Protein AF-A0A6N4V2C0-F1 (afdb_monomer)

Nearest PDB structures (foldseek):
  3k0s-assembly1_B  TM=4.833E-01  e=4.186E-01  Escherichia coli K-12
  4y0w-assembly1_D-2  TM=4.512E-01  e=4.751E-01  Pseudomonas aeruginosa PAO579
  8u8v-assembly1_A  TM=4.362E-01  e=1.228E+00  Homo sapiens
  2qm1-assembly1_B  TM=3.215E-01  e=8.948E-01  Enterococcus faecalis V583
  5f7q-assembly1_C  TM=3.924E-01  e=4.090E+00  Listeria monocytogenes EGD-e

Secondary structure (DSSP, 8-state):
------EEEEEEEETTEEEEEEEE--TT--S-SEEEEEESS--GGGTTTSEEEEGGG---GGGGGGGGGSS-BB-HHHHHHHHHHHHHHHHHHHHHPBPTTSPBPPPP-PPPPPPPP-TTSPPPPPTT--S-HHHHHHHHHHHHHHHHHHHHHHHHHHHHTSHHHHTT--SPPPP-PPBP-

Sequence (181 aa):
MTTNADVVALINKHGDRLAIWHVVIDPSWPMSRLCGAWVDTVAPALYQQRYLLPFDERLPDELAHLTPHSAGALDANATREAIVSVIDKLEARHKESLTKAGKPRAPITWPRLPAPLDWASLPEPPRGVADDPLTSETIAVACWVSQLAAAWSSIEVIRLSRDYLADDDVTPRPMPVVLRN

Solvent-accessible surface area (backbone atoms only — not comparable to full-atom values): 10628 Å² total; per-residue (Å²): 132,85,68,83,44,50,32,37,25,36,39,41,74,57,87,87,46,34,38,43,37,38,28,46,36,48,50,82,62,91,65,84,40,73,52,71,51,79,40,90,67,89,56,65,89,70,43,55,56,16,25,34,33,36,46,86,80,49,68,55,77,93,53,54,78,52,55,88,50,29,53,37,44,49,31,69,55,58,20,51,49,45,49,50,55,49,51,53,53,52,51,51,54,47,71,74,38,58,41,99,84,70,40,79,58,81,84,84,86,75,69,76,68,69,76,79,85,40,81,94,63,64,64,81,47,65,90,88,59,59,95,46,64,70,58,29,52,50,49,17,53,49,51,51,54,39,46,43,28,52,28,49,28,50,47,40,53,59,31,56,77,31,71,90,64,25,73,89,46,85,66,80,65,73,64,63,75,34,65,61,133

Radius of gyration: 18.27 Å; Cα contacts (8 Å, |Δi|>4): 279; chains: 1; bounding box: 47×31×55 Å

Structure (mmCIF, N/CA/C/O backbone):
data_AF-A0A6N4V2C0-F1
#
_entry.id   AF-A0A6N4V2C0-F1
#
loop_
_atom_site.group_PDB
_atom_site.id
_atom_site.type_symbol
_atom_site.label_atom_id
_atom_site.label_alt_id
_atom_site.label_comp_id
_atom_site.label_asym_id
_atom_site.label_entity_id
_atom_site.label_seq_id
_atom_site.pdbx_PDB_ins_code
_atom_site.Cartn_x
_atom_site.Cartn_y
_atom_site.Cartn_z
_atom_site.occupancy
_atom_site.B_iso_or_equiv
_atom_site.auth_seq_id
_atom_site.auth_comp_id
_atom_site.auth_asym_id
_atom_site.auth_atom_id
_atom_site.pdbx_PDB_model_num
ATOM 1 N N . MET A 1 1 ? 15.598 -4.285 12.895 1.00 31.36 1 MET A N 1
ATOM 2 C CA . MET A 1 1 ? 14.882 -5.449 12.334 1.00 31.36 1 MET A CA 1
ATOM 3 C C . MET A 1 1 ? 13.580 -4.928 11.770 1.00 31.36 1 MET A C 1
ATOM 5 O O . MET A 1 1 ? 12.724 -4.530 12.544 1.00 31.36 1 MET A O 1
ATOM 9 N N . THR A 1 2 ? 13.462 -4.828 10.451 1.00 36.34 2 THR A N 1
ATOM 10 C CA . THR A 1 2 ? 12.190 -4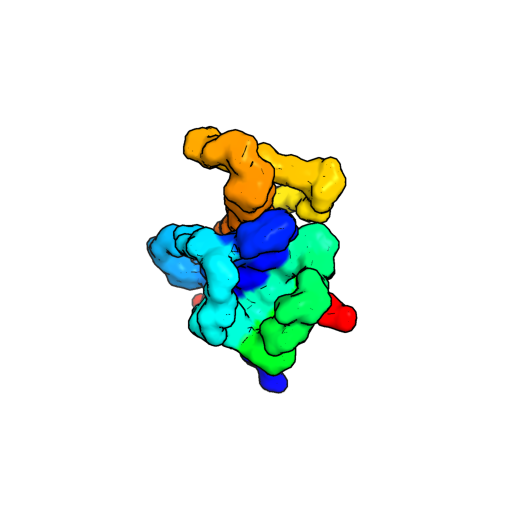.531 9.790 1.00 36.34 2 THR A CA 1
ATOM 11 C C . THR A 1 2 ? 11.325 -5.778 9.921 1.00 36.34 2 THR A C 1
ATOM 13 O O . THR A 1 2 ? 11.598 -6.799 9.298 1.00 36.34 2 THR A O 1
ATOM 16 N N . THR A 1 3 ? 10.332 -5.742 10.803 1.00 46.44 3 THR A N 1
ATOM 17 C CA . THR A 1 3 ? 9.227 -6.700 10.769 1.00 46.44 3 THR A CA 1
ATOM 18 C C . THR A 1 3 ? 8.478 -6.461 9.464 1.00 46.44 3 THR A C 1
ATOM 20 O O . THR A 1 3 ? 7.732 -5.489 9.366 1.00 46.44 3 THR A O 1
ATOM 23 N N . ASN A 1 4 ? 8.722 -7.293 8.447 1.00 58.81 4 ASN A N 1
ATOM 24 C CA . ASN A 1 4 ? 7.859 -7.344 7.270 1.00 58.81 4 ASN A CA 1
ATOM 25 C C . ASN A 1 4 ? 6.514 -7.895 7.741 1.00 58.81 4 ASN A C 1
ATOM 27 O O . ASN A 1 4 ? 6.381 -9.088 8.006 1.00 58.81 4 ASN A O 1
ATOM 31 N N . ALA A 1 5 ? 5.556 -6.999 7.949 1.00 76.19 5 ALA A N 1
ATOM 32 C CA . ALA A 1 5 ? 4.169 -7.385 8.098 1.00 76.19 5 ALA A CA 1
ATOM 33 C C . ALA A 1 5 ? 3.547 -7.454 6.705 1.00 76.19 5 ALA A C 1
ATOM 35 O O . ALA A 1 5 ? 3.654 -6.519 5.921 1.00 76.19 5 ALA A O 1
ATOM 36 N N . ASP A 1 6 ? 2.838 -8.534 6.418 1.00 90.50 6 ASP A N 1
ATOM 37 C CA . ASP A 1 6 ? 2.236 -8.739 5.096 1.00 90.50 6 ASP A CA 1
ATOM 38 C C . ASP A 1 6 ? 0.784 -8.262 5.031 1.00 90.50 6 ASP A C 1
ATOM 40 O O . ASP A 1 6 ? 0.068 -8.512 4.062 1.00 90.50 6 ASP A O 1
ATOM 44 N N . VAL A 1 7 ? 0.322 -7.587 6.085 1.00 94.50 7 VAL A N 1
ATOM 45 C CA . VAL A 1 7 ? -1.073 -7.195 6.259 1.00 94.50 7 VAL A CA 1
ATOM 46 C C . VAL A 1 7 ? -1.165 -5.804 6.873 1.00 94.50 7 VAL A C 1
ATOM 48 O O . VAL A 1 7 ? -0.527 -5.507 7.887 1.00 94.50 7 VAL A O 1
ATOM 51 N N . VAL A 1 8 ? -2.034 -4.988 6.282 1.00 96.56 8 VAL A N 1
ATOM 52 C CA . VAL A 1 8 ? -2.488 -3.703 6.814 1.00 96.56 8 VAL A CA 1
ATOM 53 C C . VAL A 1 8 ? -3.816 -3.916 7.535 1.00 96.56 8 VAL A C 1
ATOM 55 O O . VAL A 1 8 ? -4.752 -4.456 6.954 1.00 96.56 8 VAL A O 1
ATOM 58 N N . ALA A 1 9 ? -3.899 -3.507 8.795 1.00 96.00 9 ALA A N 1
ATOM 59 C CA . ALA A 1 9 ? -5.121 -3.437 9.579 1.00 96.00 9 ALA A CA 1
ATOM 60 C C . ALA A 1 9 ? -5.648 -1.996 9.548 1.00 96.00 9 ALA A C 1
ATOM 62 O O . ALA A 1 9 ? -5.112 -1.118 10.226 1.00 96.00 9 ALA A O 1
ATOM 63 N N . LEU A 1 10 ? -6.683 -1.753 8.747 1.00 96.25 10 LEU A N 1
ATOM 64 C CA . LEU A 1 10 ? -7.456 -0.516 8.771 1.00 96.25 10 LEU A CA 1
ATOM 65 C C . LEU A 1 10 ? -8.331 -0.499 10.023 1.00 96.25 10 LEU A C 1
ATOM 67 O O . LEU A 1 10 ? -9.070 -1.454 10.259 1.00 96.25 10 LEU A O 1
ATOM 71 N N . ILE A 1 11 ? -8.258 0.581 10.795 1.00 95.12 11 ILE A N 1
ATOM 72 C CA . ILE A 1 11 ? -9.007 0.753 12.043 1.00 95.12 11 ILE A CA 1
ATOM 73 C C . ILE A 1 11 ? -9.890 1.988 11.906 1.00 95.12 11 ILE A C 1
ATOM 75 O O . ILE A 1 11 ? -9.364 3.093 11.805 1.00 95.12 11 ILE A O 1
ATOM 79 N N . ASN A 1 12 ? -11.210 1.808 11.939 1.00 94.81 12 ASN A N 1
ATOM 80 C CA . ASN A 1 12 ? -12.181 2.904 11.906 1.00 94.81 12 ASN A CA 1
ATOM 81 C C . ASN A 1 12 ? -13.156 2.791 13.085 1.00 94.81 12 ASN A C 1
ATOM 83 O O . ASN A 1 12 ? -13.684 1.708 13.344 1.00 94.81 12 ASN A O 1
ATOM 87 N N . LYS A 1 13 ? -13.396 3.892 13.801 1.00 92.62 13 LYS A N 1
ATOM 88 C CA . LYS A 1 13 ? -14.257 3.938 14.988 1.00 92.62 13 LYS A CA 1
ATOM 89 C C . LYS A 1 13 ? -15.282 5.058 14.875 1.00 92.62 13 LYS A C 1
ATOM 91 O O . LYS A 1 13 ? -14.913 6.221 14.764 1.00 92.62 13 LYS A O 1
ATOM 96 N N . HIS A 1 14 ? -16.564 4.711 14.984 1.00 90.81 14 HIS A N 1
ATOM 97 C CA . HIS A 1 14 ? -1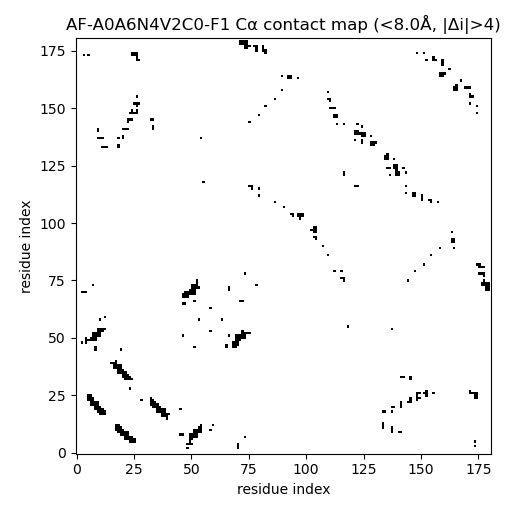7.682 5.658 15.014 1.00 90.81 14 HIS A CA 1
ATOM 98 C C . HIS A 1 14 ? -18.468 5.463 16.316 1.00 90.81 14 HIS A C 1
ATOM 100 O O . HIS A 1 14 ? -19.170 4.461 16.479 1.00 90.81 14 HIS A O 1
ATOM 106 N N . GLY A 1 15 ? -18.355 6.411 17.253 1.00 88.00 15 GLY A N 1
ATOM 107 C CA . GLY A 1 15 ? -18.935 6.264 18.592 1.00 88.00 15 GLY A CA 1
ATOM 108 C C . GLY A 1 15 ? -18.431 4.981 19.256 1.00 88.00 15 GLY A C 1
ATOM 109 O O . GLY A 1 15 ? -17.228 4.730 19.276 1.00 88.00 15 GLY A O 1
ATOM 110 N N . ASP A 1 16 ? -19.335 4.122 19.722 1.00 87.75 16 ASP A N 1
ATOM 111 C CA . ASP A 1 16 ? -18.975 2.848 20.361 1.00 87.75 16 ASP A CA 1
ATOM 112 C C . ASP A 1 16 ? -18.636 1.722 19.371 1.00 87.75 16 ASP A C 1
ATOM 114 O O . ASP A 1 16 ? -18.056 0.715 19.768 1.00 87.75 16 ASP A O 1
ATOM 118 N N . ARG A 1 17 ? -18.921 1.894 18.074 1.00 90.81 17 ARG A N 1
ATOM 119 C CA . ARG A 1 17 ? -18.692 0.862 17.053 1.00 90.81 17 ARG A CA 1
ATOM 120 C C . ARG A 1 17 ? -17.274 0.930 16.503 1.00 90.81 17 ARG A C 1
ATOM 122 O O . ARG A 1 17 ? -16.770 2.015 16.210 1.00 90.81 17 ARG A O 1
ATOM 129 N N . LEU A 1 18 ? -16.663 -0.234 16.304 1.00 92.50 18 LEU A N 1
ATOM 130 C CA . LEU A 1 18 ? -15.319 -0.366 15.759 1.00 92.50 18 LEU A CA 1
ATOM 131 C C . LEU A 1 18 ? -15.294 -1.341 14.579 1.00 92.50 18 LEU A C 1
ATOM 133 O O . LEU A 1 18 ? -15.891 -2.420 14.602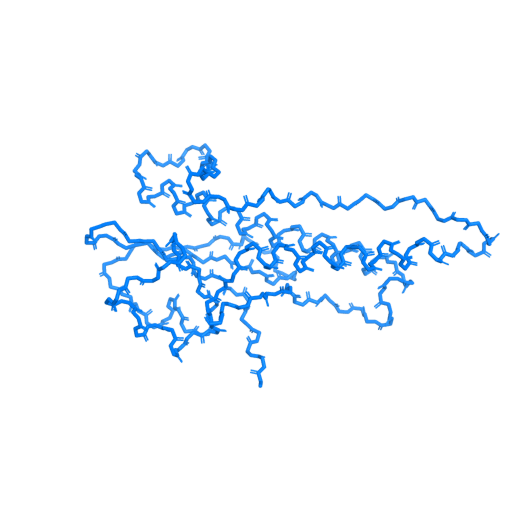 1.00 92.50 18 LEU A O 1
ATOM 137 N N . ALA A 1 19 ? -14.556 -0.956 13.549 1.00 93.31 19 ALA A N 1
ATOM 138 C CA . ALA A 1 19 ? -14.261 -1.770 12.390 1.00 93.31 19 ALA A CA 1
ATOM 139 C C . ALA A 1 19 ? -12.759 -2.026 12.309 1.00 93.31 19 ALA A C 1
ATOM 141 O O . ALA A 1 19 ? -11.963 -1.085 12.377 1.00 93.31 19 ALA A O 1
ATOM 142 N N . ILE A 1 20 ? -12.379 -3.295 12.134 1.00 93.88 20 ILE A N 1
ATOM 143 C CA . ILE A 1 20 ? -11.012 -3.665 11.773 1.00 93.88 20 ILE A CA 1
ATOM 144 C C . ILE A 1 20 ? -11.056 -4.467 10.481 1.00 93.88 20 ILE A C 1
ATOM 146 O O . ILE A 1 20 ? -11.641 -5.553 10.419 1.00 93.88 20 ILE A O 1
ATOM 150 N N . TRP A 1 21 ? -10.422 -3.925 9.446 1.00 94.88 21 TRP A N 1
ATOM 151 C CA . TRP A 1 21 ? -10.361 -4.548 8.133 1.00 94.88 21 TRP A CA 1
ATOM 152 C C . TRP A 1 21 ? -8.920 -4.851 7.749 1.00 94.88 21 TRP A C 1
ATOM 154 O O . TRP A 1 21 ? -8.059 -3.974 7.766 1.00 94.88 21 TRP A O 1
ATOM 164 N N . HIS A 1 22 ? -8.645 -6.100 7.401 1.00 94.50 22 HIS A N 1
ATOM 165 C CA . HIS A 1 22 ? -7.333 -6.569 6.991 1.00 94.50 22 HIS A CA 1
ATOM 166 C C . HIS A 1 22 ? -7.196 -6.566 5.475 1.00 94.50 22 HIS A C 1
ATOM 168 O O . HIS A 1 22 ? -8.060 -7.043 4.734 1.00 94.50 22 HIS A O 1
ATOM 174 N N . VAL A 1 23 ? -6.058 -6.047 5.023 1.00 96.12 23 VAL A N 1
ATOM 175 C CA . VAL A 1 23 ? -5.662 -6.042 3.621 1.00 96.12 23 VAL A CA 1
ATOM 176 C C . VAL A 1 23 ? -4.294 -6.691 3.483 1.00 96.12 23 VA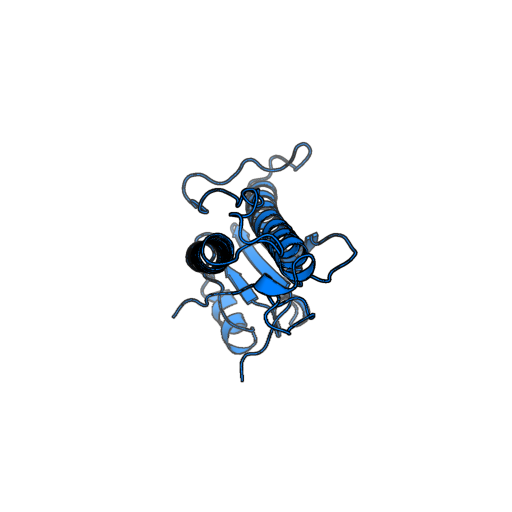L A C 1
ATOM 178 O O . VAL A 1 23 ? -3.309 -6.170 4.002 1.00 96.12 23 VAL A O 1
ATOM 181 N N . VAL A 1 24 ? -4.222 -7.825 2.785 1.00 94.94 24 VAL A N 1
ATOM 182 C CA . VAL A 1 24 ? -2.954 -8.509 2.495 1.00 94.94 24 VAL A CA 1
ATOM 183 C C . VAL A 1 24 ? -2.191 -7.760 1.401 1.00 94.94 24 VAL A C 1
ATOM 185 O O . VAL A 1 24 ? -2.692 -7.568 0.285 1.00 94.94 24 VAL A O 1
ATOM 188 N N . ILE A 1 25 ? -0.959 -7.368 1.715 1.00 95.38 25 ILE A N 1
ATOM 189 C CA . ILE A 1 25 ? -0.075 -6.574 0.853 1.00 95.38 25 ILE A CA 1
ATOM 190 C C . ILE A 1 25 ? 1.100 -7.370 0.271 1.00 95.38 25 ILE A C 1
ATOM 192 O O . ILE A 1 25 ? 1.840 -6.832 -0.550 1.00 95.38 25 ILE A O 1
ATOM 196 N N . ASP A 1 26 ? 1.244 -8.648 0.634 1.00 92.00 26 ASP A N 1
ATOM 197 C CA . ASP A 1 26 ? 2.228 -9.547 0.020 1.00 92.00 26 ASP A CA 1
ATOM 198 C C . ASP A 1 26 ? 1.991 -9.634 -1.507 1.00 92.00 26 ASP A C 1
ATOM 200 O O . ASP A 1 26 ? 0.858 -9.909 -1.947 1.00 92.00 26 ASP A O 1
ATOM 204 N N . PRO A 1 27 ? 3.018 -9.378 -2.344 1.00 89.12 27 PRO A N 1
ATOM 205 C CA . PRO A 1 27 ? 2.916 -9.511 -3.797 1.00 89.12 27 PRO A CA 1
ATOM 206 C C . PRO A 1 27 ? 2.626 -10.943 -4.274 1.00 89.12 27 PRO A C 1
ATOM 208 O O . PRO A 1 27 ? 2.075 -11.117 -5.359 1.00 89.12 27 PRO A O 1
ATOM 211 N N . SER A 1 28 ? 2.961 -11.956 -3.474 1.00 87.00 28 SER A N 1
ATOM 212 C CA . SER A 1 28 ? 2.829 -13.381 -3.799 1.00 87.00 28 SER A CA 1
ATOM 213 C C . SER A 1 28 ? 1.492 -13.983 -3.356 1.00 87.00 28 SER A C 1
ATOM 215 O O . SER A 1 28 ? 1.269 -15.181 -3.531 1.00 87.00 28 SER A O 1
ATOM 217 N N . TRP A 1 29 ? 0.591 -13.181 -2.777 1.00 84.38 29 TRP A N 1
ATOM 218 C CA . TRP A 1 29 ? -0.672 -13.671 -2.228 1.00 84.38 29 TRP A CA 1
ATOM 219 C C . TRP A 1 29 ? -1.639 -14.170 -3.324 1.00 84.38 29 TRP A C 1
ATOM 221 O O . TRP A 1 29 ? -2.058 -13.372 -4.168 1.00 84.38 29 TRP A O 1
ATOM 231 N N . PRO A 1 30 ? -2.054 -15.456 -3.313 1.00 74.50 30 PRO A N 1
ATOM 232 C CA . PRO A 1 30 ? -2.838 -16.051 -4.401 1.00 74.50 30 PRO A CA 1
ATOM 233 C C . PRO A 1 30 ? -4.364 -15.927 -4.229 1.00 74.50 30 PRO A C 1
ATOM 235 O O . PRO A 1 30 ? -5.114 -16.360 -5.102 1.00 74.50 30 PRO A O 1
ATOM 238 N N . MET A 1 31 ? -4.842 -15.390 -3.101 1.00 76.50 31 MET A N 1
ATOM 239 C CA . MET A 1 31 ? -6.265 -15.349 -2.728 1.00 76.50 31 MET A CA 1
ATOM 240 C C . MET A 1 31 ? -6.800 -13.911 -2.618 1.00 76.50 31 MET A C 1
ATOM 242 O O . MET A 1 31 ? -6.098 -12.942 -2.910 1.00 76.50 31 MET A O 1
ATOM 246 N N . SER A 1 32 ? -8.059 -13.757 -2.180 1.00 77.25 32 SER A N 1
ATOM 247 C CA . SER A 1 32 ? -8.619 -12.445 -1.826 1.00 77.25 32 SER A CA 1
ATOM 248 C C . SER A 1 32 ? -7.705 -11.718 -0.839 1.00 77.25 32 SER A C 1
ATOM 250 O O . SER A 1 32 ? -7.251 -12.306 0.144 1.00 77.25 32 SER A O 1
ATOM 252 N N . ARG A 1 33 ? -7.457 -10.432 -1.100 1.00 86.31 33 ARG A N 1
ATOM 253 C CA . ARG A 1 33 ? -6.656 -9.559 -0.233 1.00 86.31 33 ARG A CA 1
ATOM 254 C C . ARG A 1 33 ? -7.459 -8.983 0.925 1.00 86.31 33 ARG A C 1
ATOM 256 O O . ARG A 1 33 ? -6.849 -8.491 1.860 1.00 86.31 33 ARG A O 1
ATOM 263 N N . LEU A 1 34 ? -8.790 -9.023 0.852 1.00 82.31 34 LEU A N 1
ATOM 264 C CA . LEU A 1 34 ? -9.689 -8.388 1.812 1.00 82.31 34 LEU A CA 1
ATOM 265 C C . LEU A 1 34 ? -10.322 -9.432 2.731 1.00 82.31 34 LEU A C 1
ATOM 267 O O . LEU A 1 34 ? -11.015 -10.337 2.259 1.00 82.31 34 LEU A O 1
ATOM 271 N N . CYS A 1 35 ? -10.135 -9.260 4.036 1.00 80.12 35 CYS A N 1
ATOM 272 C CA . CYS A 1 35 ? -10.910 -9.927 5.078 1.00 80.12 35 CYS A CA 1
ATOM 273 C C . CYS A 1 35 ? -11.065 -8.981 6.272 1.00 80.12 35 CYS A C 1
ATOM 275 O O . CYS A 1 35 ? -10.238 -8.105 6.476 1.00 80.12 35 CYS A O 1
ATOM 277 N N . GLY A 1 36 ? -12.126 -9.105 7.060 1.00 77.75 36 GLY A N 1
ATOM 278 C CA . GLY A 1 36 ? -12.326 -8.193 8.182 1.00 77.75 36 GLY A CA 1
ATOM 279 C C . GLY A 1 36 ? -13.468 -8.606 9.087 1.00 77.75 36 GLY A C 1
ATOM 280 O O . GLY A 1 36 ? -14.199 -9.555 8.794 1.00 77.75 36 GLY A O 1
ATOM 281 N N . ALA A 1 37 ? -13.590 -7.890 10.201 1.00 76.06 37 ALA A N 1
ATOM 282 C CA . ALA A 1 37 ? -14.634 -8.100 11.189 1.00 76.06 37 ALA A CA 1
ATOM 283 C C . ALA A 1 37 ? -15.112 -6.764 11.771 1.00 76.06 37 ALA A C 1
ATOM 285 O O . ALA A 1 37 ? -14.332 -5.835 11.993 1.00 76.06 37 ALA A O 1
ATOM 286 N N . TRP A 1 38 ? -16.407 -6.702 12.064 1.00 82.81 38 TRP A N 1
ATOM 287 C CA . TRP A 1 38 ? -17.006 -5.669 12.907 1.00 82.81 38 TRP A CA 1
ATOM 288 C C . TRP A 1 38 ? -16.923 -6.167 14.344 1.00 82.81 38 TRP A C 1
ATOM 290 O O . TRP A 1 38 ? -17.355 -7.289 14.617 1.00 82.81 38 TRP A O 1
ATOM 300 N N . VAL A 1 39 ? -16.307 -5.394 15.234 1.00 79.19 39 VAL A N 1
ATOM 301 C CA . VAL A 1 39 ? -15.945 -5.883 16.568 1.00 79.19 39 VAL A CA 1
ATOM 302 C C . VAL A 1 39 ? -16.355 -4.899 17.652 1.00 79.19 39 VAL A C 1
ATOM 304 O O . VAL A 1 39 ? -16.215 -3.692 17.489 1.00 79.19 39 VAL A O 1
ATOM 307 N N . ASP A 1 40 ? -16.797 -5.432 18.789 1.00 76.50 40 ASP A N 1
ATOM 308 C CA . ASP A 1 40 ? -17.045 -4.638 20.001 1.00 76.50 40 ASP A CA 1
ATOM 309 C C . ASP A 1 40 ? -15.777 -4.519 20.864 1.00 76.50 40 ASP A C 1
ATOM 311 O O . ASP A 1 40 ? -15.618 -3.587 21.647 1.00 76.50 40 ASP A O 1
ATOM 315 N N . THR A 1 41 ? -14.847 -5.472 20.719 1.00 79.19 41 THR A N 1
ATOM 316 C CA . THR A 1 41 ? -13.572 -5.516 21.448 1.00 79.19 41 THR A CA 1
ATOM 317 C C . THR A 1 41 ? -12.424 -5.908 20.522 1.00 79.19 41 THR A C 1
ATOM 319 O O . THR A 1 41 ? -12.581 -6.731 19.619 1.00 79.19 41 THR A O 1
ATOM 322 N N . VAL A 1 42 ? -11.244 -5.323 20.746 1.00 84.81 42 VAL A N 1
ATOM 323 C CA . VAL A 1 42 ? -10.056 -5.587 19.924 1.00 84.81 42 VAL A CA 1
ATOM 324 C C . VAL A 1 42 ? -9.250 -6.739 20.509 1.00 84.81 42 VAL A C 1
ATOM 326 O O . VAL A 1 42 ? -8.526 -6.577 21.490 1.00 84.81 42 VAL A O 1
ATOM 329 N N . ALA A 1 43 ? -9.334 -7.909 19.880 1.00 87.19 43 ALA A N 1
ATOM 330 C CA . ALA A 1 43 ? -8.461 -9.027 20.218 1.00 87.19 43 ALA A CA 1
ATOM 331 C C . ALA A 1 43 ? -7.033 -8.806 19.667 1.00 87.19 43 ALA A C 1
ATOM 333 O O . ALA A 1 43 ? -6.892 -8.332 18.536 1.00 87.19 43 ALA A O 1
ATOM 334 N N . PRO A 1 44 ? -5.969 -9.217 20.391 1.00 86.25 44 PRO A N 1
ATOM 335 C CA . PRO A 1 44 ? -4.574 -9.125 19.938 1.00 86.25 44 PRO A CA 1
ATOM 336 C C . PRO A 1 44 ? -4.309 -9.614 18.509 1.00 86.25 44 PRO A C 1
ATOM 338 O O . PRO A 1 44 ? -3.585 -8.970 17.749 1.00 86.25 44 PRO A O 1
ATOM 341 N N . ALA A 1 45 ? -4.965 -10.704 18.105 1.00 86.62 45 ALA A N 1
ATOM 342 C CA . ALA A 1 45 ? -4.841 -11.287 16.770 1.00 86.62 45 ALA A CA 1
ATOM 343 C C . ALA A 1 45 ? -5.237 -10.336 15.619 1.00 86.62 45 ALA A C 1
ATOM 345 O O . ALA A 1 45 ? -4.882 -10.590 14.470 1.00 86.62 45 ALA A O 1
ATOM 346 N N . LEU A 1 46 ? -5.960 -9.247 15.908 1.00 87.25 46 LEU A N 1
ATOM 347 C CA . LEU A 1 46 ? -6.415 -8.280 14.909 1.00 87.25 46 LEU A CA 1
ATOM 348 C C . LEU A 1 46 ? -5.368 -7.206 14.571 1.00 87.25 46 LEU A C 1
ATOM 350 O O . LEU A 1 46 ? -5.524 -6.527 13.561 1.00 87.25 46 LEU A O 1
ATOM 354 N N . TYR A 1 47 ? -4.310 -7.039 15.368 1.00 89.31 47 TYR A N 1
ATOM 355 C CA . TYR A 1 47 ? -3.340 -5.948 15.173 1.00 89.31 47 TYR A CA 1
ATOM 356 C C . TYR A 1 47 ? -1.879 -6.341 15.414 1.00 89.31 47 TYR A C 1
ATOM 358 O O . TYR A 1 47 ? -0.976 -5.664 14.917 1.00 89.31 47 TYR A O 1
ATOM 366 N N . GLN A 1 48 ? -1.618 -7.423 16.152 1.00 91.00 48 GLN A N 1
ATOM 367 C CA . GLN A 1 48 ? -0.252 -7.855 16.427 1.00 91.00 48 GLN A CA 1
ATOM 368 C C . GLN A 1 48 ? 0.501 -8.169 15.134 1.00 91.00 48 GLN A C 1
ATOM 370 O O . GLN A 1 48 ? 0.020 -8.929 14.294 1.00 91.00 48 GLN A O 1
ATOM 375 N N . GLN A 1 49 ? 1.697 -7.588 14.991 1.00 89.56 49 GLN A N 1
ATOM 376 C CA . GLN A 1 49 ? 2.547 -7.757 13.802 1.00 89.56 49 GLN A CA 1
ATOM 377 C C . GLN A 1 49 ? 1.837 -7.375 12.485 1.00 89.56 49 GLN A C 1
ATOM 379 O O . GLN A 1 49 ? 2.096 -7.957 11.430 1.00 89.56 49 GLN A O 1
ATOM 384 N N . ARG A 1 50 ? 0.899 -6.424 12.540 1.00 94.00 50 ARG A N 1
ATOM 385 C CA . ARG A 1 50 ? 0.230 -5.819 11.380 1.00 94.00 50 ARG A CA 1
ATOM 386 C C . ARG A 1 50 ? 0.672 -4.373 11.245 1.00 94.00 50 ARG A C 1
ATOM 388 O O . ARG A 1 50 ? 0.930 -3.727 12.260 1.00 94.00 50 ARG A O 1
ATOM 395 N N . TYR A 1 51 ? 0.724 -3.849 10.027 1.00 96.25 51 TYR A N 1
ATOM 396 C CA . TYR A 1 51 ? 0.776 -2.399 9.860 1.00 96.25 51 TYR A CA 1
ATOM 397 C C . TYR A 1 51 ? -0.589 -1.818 10.212 1.00 96.25 51 TYR A C 1
ATOM 399 O O . TYR A 1 51 ? -1.601 -2.339 9.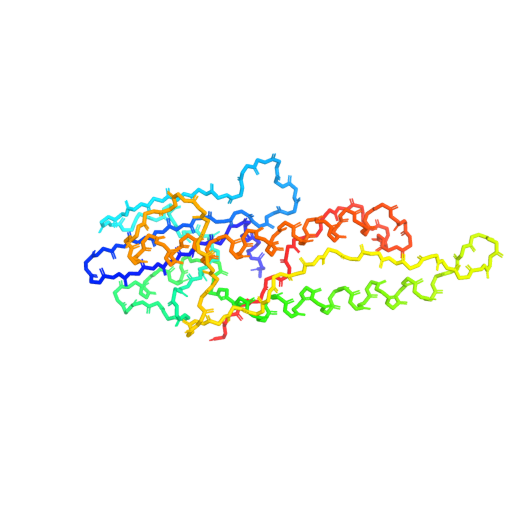753 1.00 96.25 51 TYR A O 1
ATOM 407 N N . LEU A 1 52 ? -0.642 -0.763 11.017 1.00 96.00 52 LEU A N 1
ATOM 408 C CA . LEU A 1 52 ? -1.905 -0.101 11.341 1.00 96.00 52 LEU A CA 1
ATOM 409 C C . LEU A 1 52 ? -2.158 1.020 10.345 1.00 96.00 52 LEU A C 1
ATOM 411 O O . LEU A 1 52 ? -1.277 1.839 10.110 1.00 96.00 52 LEU A O 1
ATOM 415 N N . LEU A 1 53 ? -3.369 1.103 9.811 1.00 96.75 53 LEU A N 1
ATOM 416 C CA . LEU A 1 53 ? -3.855 2.291 9.121 1.00 96.75 53 LEU A CA 1
ATOM 417 C C . LEU A 1 53 ? -5.023 2.848 9.937 1.00 96.75 53 LEU A C 1
ATOM 419 O O . LEU A 1 53 ? -6.147 2.373 9.786 1.00 96.75 53 LEU A O 1
ATOM 423 N N . PRO A 1 54 ? -4.785 3.806 10.844 1.00 95.06 54 PRO A N 1
ATOM 424 C CA . PRO A 1 54 ? -5.877 4.497 11.508 1.00 95.06 54 PRO A CA 1
ATOM 425 C C . PRO A 1 54 ? -6.664 5.323 10.488 1.00 95.06 54 PRO A C 1
ATOM 427 O O . PRO A 1 54 ? -6.064 6.004 9.649 1.00 95.06 54 PRO A O 1
ATOM 430 N N . PHE A 1 55 ? -7.989 5.249 10.560 1.00 94.06 55 PHE A N 1
ATOM 431 C CA . PHE A 1 55 ? -8.878 6.100 9.781 1.00 94.06 55 PHE A CA 1
ATOM 432 C C . PHE A 1 55 ? -8.660 7.575 10.146 1.00 94.06 55 PHE A C 1
ATOM 434 O O . PHE A 1 55 ? -8.389 7.883 11.305 1.00 94.06 55 PHE A O 1
ATOM 441 N N . ASP A 1 56 ? -8.709 8.466 9.152 1.00 92.19 56 ASP A N 1
ATOM 442 C CA . ASP A 1 56 ? -8.350 9.890 9.290 1.00 92.19 56 ASP A CA 1
ATOM 443 C C . ASP A 1 56 ? -6.967 10.109 9.928 1.00 92.19 56 ASP A C 1
ATOM 445 O O . ASP A 1 56 ? -6.702 11.039 10.684 1.00 92.19 56 ASP A O 1
ATOM 449 N N . GLU A 1 57 ? -6.063 9.167 9.670 1.00 89.56 57 GLU A N 1
ATOM 450 C CA . GLU A 1 57 ? -4.672 9.194 10.110 1.00 89.56 57 GLU A CA 1
ATOM 451 C C . GLU A 1 57 ? -4.429 9.160 11.623 1.00 89.56 57 GLU A C 1
ATOM 453 O O . GLU A 1 57 ? -3.273 9.129 12.059 1.00 89.56 57 GLU A O 1
ATOM 458 N N . ARG A 1 58 ? -5.487 9.081 12.428 1.00 88.94 58 ARG A N 1
ATOM 459 C CA . ARG A 1 58 ? -5.403 9.176 13.877 1.00 88.94 58 ARG A CA 1
ATOM 460 C C . ARG A 1 58 ? -6.029 7.966 14.543 1.00 88.94 58 ARG A C 1
ATOM 462 O O . ARG A 1 58 ? -7.192 7.636 14.344 1.00 88.94 58 ARG A O 1
ATOM 469 N N . LEU A 1 59 ? -5.245 7.316 15.395 1.00 90.50 59 LEU A N 1
ATOM 470 C CA . LEU A 1 59 ? -5.775 6.275 16.260 1.00 90.50 59 LEU A CA 1
ATOM 471 C C . LEU A 1 59 ? -6.481 6.939 17.458 1.00 90.50 59 LEU A C 1
ATOM 473 O O . LEU A 1 59 ? -5.889 7.843 18.053 1.00 90.50 59 LEU A O 1
ATOM 477 N N . PRO A 1 60 ? -7.712 6.528 17.820 1.00 90.00 60 PRO A N 1
ATOM 478 C CA . PRO A 1 60 ? -8.356 6.978 19.053 1.00 90.00 60 PRO A CA 1
ATOM 479 C C . PRO A 1 60 ? -7.476 6.699 20.275 1.00 90.00 60 PRO A C 1
ATOM 481 O O . PRO A 1 60 ? -6.788 5.674 20.318 1.00 90.00 60 PRO A O 1
ATOM 484 N N . ASP A 1 61 ? -7.513 7.578 21.278 1.00 90.25 61 ASP A N 1
ATOM 485 C CA . ASP A 1 61 ? -6.629 7.495 22.448 1.00 90.25 61 ASP A CA 1
ATOM 486 C C . ASP A 1 61 ? -6.823 6.170 23.211 1.00 90.25 61 ASP A C 1
ATOM 488 O O . ASP A 1 61 ? -5.846 5.549 23.636 1.00 90.25 61 ASP A O 1
ATOM 492 N N . GLU A 1 62 ? -8.057 5.658 23.306 1.00 90.62 62 GLU A N 1
ATOM 493 C CA . GLU A 1 62 ? -8.331 4.353 23.920 1.00 90.62 62 GLU A CA 1
ATOM 494 C C . GLU A 1 62 ? -7.688 3.172 23.172 1.00 90.62 62 GLU A C 1
ATOM 496 O O . GLU A 1 62 ? -7.468 2.109 23.755 1.00 90.62 62 GLU A O 1
ATOM 501 N N . LEU A 1 63 ? -7.334 3.352 21.897 1.00 91.62 63 LEU A N 1
ATOM 502 C CA . LEU A 1 63 ? -6.653 2.365 21.062 1.00 91.62 63 LEU A CA 1
ATOM 503 C C . LEU A 1 63 ? -5.142 2.629 20.946 1.00 91.62 63 LEU A C 1
ATOM 505 O O . LEU A 1 63 ? -4.438 1.839 20.325 1.00 91.62 63 LEU A O 1
ATOM 509 N N . ALA A 1 64 ? -4.588 3.663 21.588 1.00 90.94 64 ALA A N 1
ATOM 510 C CA . ALA A 1 64 ? -3.149 3.963 21.531 1.00 90.94 64 ALA A CA 1
ATOM 511 C C . ALA A 1 64 ? -2.258 2.790 21.995 1.00 90.94 64 ALA A C 1
ATOM 513 O O . ALA A 1 64 ? -1.123 2.636 21.539 1.00 90.94 64 ALA A O 1
ATOM 514 N N . HIS A 1 65 ? -2.792 1.918 22.857 1.00 90.75 65 HIS A N 1
ATOM 515 C CA . HIS A 1 65 ? -2.127 0.707 23.340 1.00 90.75 65 HIS A CA 1
ATOM 516 C C . HIS A 1 65 ? -1.847 -0.339 22.242 1.00 90.75 65 HIS A C 1
ATOM 518 O O . HIS A 1 65 ? -1.057 -1.253 22.468 1.00 90.75 65 HIS A O 1
ATOM 524 N N . LEU A 1 66 ? -2.460 -0.225 21.057 1.00 91.81 66 LEU A N 1
ATOM 525 C CA . LEU A 1 66 ? -2.232 -1.143 19.936 1.00 91.81 66 LEU A CA 1
ATOM 526 C C . LEU A 1 66 ? -0.869 -0.910 19.261 1.00 91.81 66 LEU A C 1
ATOM 528 O O . LEU A 1 66 ? -0.226 -1.862 18.811 1.00 91.81 66 LEU A O 1
ATOM 532 N N . THR A 1 67 ? -0.412 0.346 19.205 1.00 91.25 67 THR A N 1
ATOM 533 C CA . THR A 1 67 ? 0.779 0.761 18.445 1.00 91.25 67 THR A CA 1
ATOM 534 C C . THR A 1 67 ? 2.054 0.004 18.843 1.00 91.25 67 THR A C 1
ATOM 536 O O . THR A 1 67 ? 2.699 -0.531 17.937 1.00 91.25 67 THR A O 1
ATOM 539 N N . PRO A 1 68 ? 2.410 -0.147 20.140 1.00 91.94 68 PRO A N 1
ATOM 540 C CA . PRO A 1 68 ? 3.643 -0.832 20.556 1.00 91.94 68 PRO A CA 1
ATOM 541 C C . PRO A 1 68 ? 3.724 -2.319 20.176 1.00 91.94 68 PRO A C 1
ATOM 543 O O . PRO A 1 68 ? 4.799 -2.911 20.226 1.00 91.94 68 PRO A O 1
ATOM 546 N N . HIS A 1 69 ? 2.597 -2.937 19.826 1.00 92.25 69 HIS A N 1
ATOM 547 C CA . HIS A 1 69 ? 2.499 -4.356 19.469 1.00 92.25 69 HIS A CA 1
ATOM 548 C C . HIS A 1 69 ? 2.302 -4.585 17.961 1.00 92.25 69 HIS A C 1
ATOM 550 O O . HIS A 1 69 ? 2.252 -5.728 17.494 1.00 92.25 69 HIS A O 1
ATOM 556 N N . SER A 1 70 ? 2.155 -3.500 17.206 1.00 93.56 70 SER A N 1
ATOM 557 C CA . SER A 1 70 ? 2.002 -3.510 15.756 1.00 93.56 70 SER A CA 1
ATOM 558 C C . SER A 1 70 ? 3.360 -3.488 15.046 1.00 93.56 70 SER A C 1
ATOM 560 O O . SER A 1 70 ? 4.406 -3.334 15.672 1.00 93.56 70 SER A O 1
ATOM 562 N N . ALA A 1 71 ? 3.350 -3.612 13.720 1.00 93.75 71 ALA A N 1
ATOM 563 C CA . ALA A 1 71 ? 4.529 -3.383 12.884 1.00 93.75 71 ALA A CA 1
ATOM 564 C C . ALA A 1 71 ? 4.764 -1.889 12.567 1.00 93.75 71 ALA A C 1
ATOM 566 O O . ALA A 1 71 ? 5.668 -1.567 11.798 1.00 93.75 71 ALA A O 1
ATOM 567 N N . GLY A 1 72 ? 3.961 -0.991 13.149 1.00 94.31 72 GLY A N 1
ATOM 568 C CA . GLY A 1 72 ? 3.999 0.454 12.934 1.00 94.31 72 GLY A CA 1
ATOM 569 C C . GLY A 1 72 ? 2.739 0.985 12.249 1.00 94.31 72 GLY A C 1
ATOM 570 O O . GLY A 1 72 ? 1.960 0.226 11.667 1.00 94.31 72 GLY A O 1
ATOM 571 N N . ALA A 1 73 ? 2.539 2.302 12.321 1.00 94.94 73 ALA A N 1
ATOM 572 C CA . ALA A 1 73 ? 1.461 2.987 11.615 1.00 94.94 73 ALA A CA 1
ATOM 573 C C . ALA A 1 73 ? 1.894 3.301 10.176 1.00 94.94 73 ALA A C 1
ATOM 575 O O . ALA A 1 73 ? 2.896 3.979 9.965 1.00 94.94 73 ALA A O 1
ATOM 576 N N . LEU A 1 74 ? 1.148 2.801 9.197 1.00 96.00 74 LEU A N 1
ATOM 577 C CA . LEU A 1 74 ? 1.382 3.008 7.775 1.00 96.00 74 LEU A CA 1
ATOM 578 C C . LEU A 1 74 ? 0.998 4.434 7.366 1.00 96.00 74 LEU A C 1
ATOM 580 O O . LEU A 1 74 ? -0.096 4.911 7.668 1.00 96.00 74 LEU A O 1
ATOM 584 N N . ASP A 1 75 ? 1.885 5.079 6.618 1.00 96.94 75 ASP A N 1
ATOM 585 C CA . ASP A 1 75 ? 1.595 6.296 5.870 1.00 96.94 75 ASP A CA 1
ATOM 586 C C . ASP A 1 75 ? 1.144 5.912 4.453 1.00 96.94 75 ASP A C 1
ATOM 588 O O . ASP A 1 75 ? 1.937 5.439 3.631 1.00 96.94 75 ASP A O 1
ATOM 592 N N . ALA A 1 76 ? -0.152 6.068 4.175 1.00 96.88 76 ALA A N 1
ATOM 593 C CA . ALA A 1 76 ? -0.764 5.602 2.933 1.00 96.88 76 ALA A CA 1
ATOM 594 C C . ALA A 1 76 ? -0.221 6.345 1.710 1.00 96.88 76 ALA A C 1
ATOM 596 O O . ALA A 1 76 ? 0.161 5.722 0.713 1.00 96.88 76 ALA A O 1
ATOM 597 N N . ASN A 1 77 ? -0.142 7.670 1.800 1.00 97.75 77 ASN A N 1
ATOM 598 C CA . ASN A 1 77 ? 0.288 8.499 0.686 1.00 97.75 77 ASN A CA 1
ATOM 599 C C . ASN A 1 77 ? 1.805 8.430 0.496 1.00 97.75 77 ASN A C 1
ATOM 601 O O . ASN A 1 77 ? 2.250 8.285 -0.643 1.00 97.75 77 ASN A O 1
ATOM 605 N N . ALA A 1 78 ? 2.603 8.402 1.567 1.00 98.00 78 ALA A N 1
ATOM 606 C CA . ALA A 1 78 ? 4.046 8.208 1.432 1.00 98.00 78 ALA A CA 1
ATOM 607 C C . ALA A 1 78 ? 4.397 6.807 0.896 1.00 98.00 78 ALA A C 1
ATOM 609 O O . ALA A 1 78 ? 5.303 6.677 0.075 1.00 98.00 78 ALA A O 1
ATOM 610 N N . THR A 1 79 ? 3.647 5.763 1.272 1.00 98.38 79 THR A N 1
ATOM 611 C CA . THR A 1 79 ? 3.798 4.415 0.688 1.00 98.38 79 THR A CA 1
ATOM 612 C C . THR A 1 79 ? 3.482 4.415 -0.809 1.00 98.38 79 THR A C 1
ATOM 614 O O . THR A 1 79 ? 4.218 3.832 -1.607 1.00 98.38 79 THR A O 1
ATOM 617 N N . ARG A 1 80 ? 2.414 5.107 -1.227 1.00 98.38 80 ARG A N 1
ATOM 618 C CA . ARG A 1 80 ? 2.094 5.283 -2.650 1.00 98.38 80 ARG A CA 1
ATOM 619 C C . ARG A 1 80 ? 3.230 5.997 -3.394 1.00 98.38 80 ARG A C 1
ATOM 621 O O . ARG A 1 80 ? 3.625 5.535 -4.463 1.00 98.38 80 ARG A O 1
ATOM 628 N N . GLU A 1 81 ? 3.783 7.072 -2.838 1.00 98.62 81 GLU A N 1
ATOM 629 C CA . GLU A 1 81 ? 4.922 7.795 -3.430 1.00 98.62 81 GLU A CA 1
ATOM 630 C C . GLU A 1 81 ? 6.210 6.957 -3.469 1.00 98.62 81 GLU A C 1
ATOM 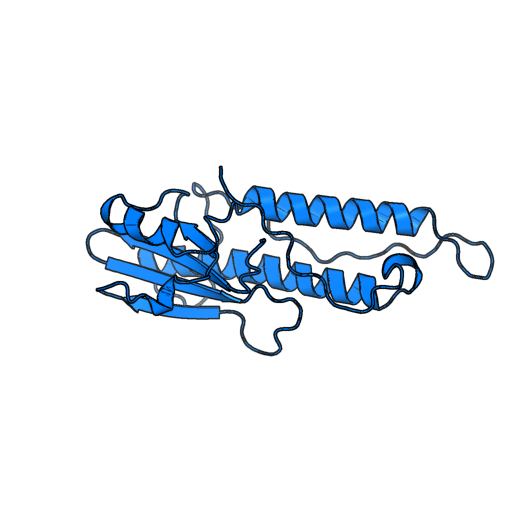632 O O . GLU A 1 81 ? 6.988 7.038 -4.425 1.00 98.62 81 GLU A O 1
ATOM 637 N N . ALA A 1 82 ? 6.426 6.077 -2.488 1.00 98.50 82 ALA A N 1
ATOM 638 C CA . ALA A 1 82 ? 7.525 5.119 -2.524 1.00 98.50 82 ALA A CA 1
ATOM 639 C C . ALA A 1 82 ? 7.381 4.141 -3.705 1.00 98.50 82 ALA A C 1
ATOM 641 O O . ALA A 1 82 ? 8.369 3.845 -4.380 1.00 98.50 82 ALA A O 1
ATOM 642 N N . ILE A 1 83 ? 6.157 3.694 -4.017 1.00 98.56 83 ILE A N 1
ATOM 643 C CA . ILE A 1 83 ? 5.881 2.875 -5.208 1.00 98.56 83 ILE A CA 1
ATOM 644 C C . ILE A 1 83 ? 6.142 3.670 -6.495 1.00 98.56 83 ILE A C 1
ATOM 646 O O . ILE A 1 83 ? 6.794 3.143 -7.398 1.00 98.56 83 ILE A O 1
ATOM 650 N N . VAL A 1 84 ? 5.704 4.933 -6.576 1.00 98.62 84 VAL A N 1
ATOM 651 C CA . VAL A 1 84 ? 6.014 5.825 -7.716 1.00 98.62 84 VAL A CA 1
ATOM 652 C C . VAL A 1 84 ? 7.527 5.930 -7.921 1.00 98.62 84 VAL A C 1
ATOM 654 O O . VAL A 1 84 ? 8.024 5.677 -9.015 1.00 98.62 84 VAL A O 1
ATOM 657 N N . SER A 1 85 ? 8.276 6.169 -6.845 1.00 98.50 85 SER A N 1
ATOM 658 C CA . SER A 1 85 ? 9.740 6.255 -6.884 1.00 98.50 85 SER A CA 1
ATOM 659 C C . SER A 1 85 ? 10.402 4.962 -7.376 1.00 98.50 85 SER A C 1
ATOM 661 O O . SER A 1 85 ? 11.462 4.999 -8.004 1.00 98.50 85 SER A O 1
ATOM 663 N N . VAL A 1 86 ? 9.813 3.795 -7.090 1.00 97.88 86 VAL A N 1
ATOM 664 C CA . VAL A 1 86 ? 10.286 2.513 -7.634 1.00 97.88 86 VAL A CA 1
ATOM 665 C C . VAL A 1 86 ? 10.000 2.412 -9.131 1.00 97.88 86 VAL A C 1
ATOM 667 O O . VAL A 1 86 ? 10.891 1.993 -9.871 1.00 97.88 86 VAL A O 1
ATOM 670 N N . ILE A 1 87 ? 8.805 2.803 -9.586 1.00 98.31 87 ILE A N 1
ATOM 671 C CA . ILE A 1 87 ? 8.460 2.830 -11.016 1.00 98.31 87 ILE A CA 1
ATOM 672 C C . ILE A 1 87 ? 9.448 3.716 -11.775 1.00 98.31 87 ILE A C 1
ATOM 674 O O . ILE A 1 87 ? 10.016 3.263 -12.764 1.00 98.31 87 ILE A O 1
ATOM 678 N N . ASP A 1 88 ? 9.730 4.921 -11.280 1.00 98.31 88 ASP A N 1
ATOM 679 C CA . ASP A 1 88 ? 10.655 5.854 -11.930 1.00 98.31 88 ASP A CA 1
ATOM 680 C C . ASP A 1 88 ? 12.070 5.275 -12.062 1.00 98.31 88 ASP A C 1
ATOM 682 O O . ASP A 1 88 ? 12.702 5.391 -13.115 1.00 98.31 88 ASP A O 1
ATOM 686 N N . LYS A 1 89 ? 12.560 4.580 -11.026 1.00 97.12 89 LYS A N 1
ATOM 687 C CA . LYS A 1 89 ? 13.856 3.881 -11.071 1.00 97.12 89 LYS A CA 1
ATOM 688 C C . LYS A 1 89 ? 13.866 2.751 -12.101 1.00 97.12 89 LYS A C 1
ATOM 690 O O . LYS A 1 89 ? 14.840 2.600 -12.839 1.00 97.12 89 LYS A O 1
ATOM 695 N N . LEU A 1 90 ? 12.799 1.954 -12.163 1.00 97.25 90 LEU A N 1
ATOM 696 C CA . LEU A 1 90 ? 12.672 0.874 -13.146 1.00 97.25 90 LEU A CA 1
ATOM 697 C C . LEU A 1 90 ? 12.556 1.422 -14.574 1.00 97.25 90 LEU A C 1
ATOM 699 O O . LEU A 1 90 ? 13.146 0.862 -15.496 1.00 97.25 90 LEU A O 1
ATOM 703 N N . GLU A 1 91 ? 11.844 2.531 -14.756 1.00 97.50 91 GLU A N 1
ATOM 704 C CA . GLU A 1 91 ? 11.691 3.220 -16.034 1.00 97.50 91 GLU A CA 1
ATOM 705 C C . GLU A 1 91 ? 13.019 3.827 -16.512 1.00 97.50 91 GLU A C 1
ATOM 707 O O . GLU A 1 91 ? 13.369 3.697 -17.685 1.00 97.50 91 GLU A O 1
ATOM 712 N N . ALA A 1 92 ? 13.802 4.433 -15.613 1.00 96.50 92 ALA A N 1
ATOM 713 C CA . ALA A 1 92 ? 15.149 4.911 -15.925 1.00 96.50 92 ALA A CA 1
ATOM 714 C C . ALA A 1 92 ? 16.047 3.759 -16.405 1.00 96.50 92 ALA A C 1
ATOM 716 O O . ALA A 1 92 ? 16.603 3.816 -17.504 1.00 96.50 92 ALA A O 1
ATOM 717 N N . ARG A 1 93 ? 16.075 2.650 -15.653 1.00 95.69 93 ARG A N 1
ATOM 718 C CA . ARG A 1 93 ? 16.823 1.439 -16.025 1.00 95.69 93 ARG A CA 1
ATOM 719 C C . ARG A 1 93 ? 16.360 0.852 -17.358 1.00 95.69 93 ARG A C 1
ATOM 721 O O . ARG A 1 93 ? 17.159 0.341 -18.142 1.00 95.69 93 ARG A O 1
ATOM 728 N N . HIS A 1 94 ? 15.061 0.920 -17.636 1.00 96.12 94 HIS A N 1
ATOM 729 C CA . HIS A 1 94 ? 14.502 0.471 -18.901 1.00 96.12 94 HIS A CA 1
ATOM 730 C C . HIS A 1 94 ? 14.983 1.307 -20.088 1.00 96.12 94 HIS A C 1
ATOM 732 O O . HIS A 1 94 ? 15.358 0.725 -21.106 1.00 96.12 94 HIS A O 1
ATOM 738 N N . LYS A 1 95 ? 15.014 2.636 -19.946 1.00 95.25 95 LYS A N 1
ATOM 739 C CA . LYS A 1 95 ? 15.484 3.565 -20.985 1.00 95.25 95 LYS A CA 1
ATOM 740 C C . LYS A 1 95 ? 16.971 3.401 -21.292 1.00 95.25 95 LYS A C 1
ATOM 742 O O . LYS A 1 95 ? 17.367 3.526 -22.447 1.00 95.25 95 LYS A O 1
ATOM 747 N N . GLU A 1 96 ? 17.775 3.093 -20.280 1.00 94.75 96 GLU A N 1
ATOM 748 C CA . GLU A 1 96 ? 19.212 2.828 -20.430 1.00 94.75 96 GLU A CA 1
ATOM 749 C C . GLU A 1 96 ? 19.499 1.456 -21.063 1.00 94.75 96 GLU A C 1
ATOM 751 O O . GLU A 1 96 ? 20.560 1.238 -21.649 1.00 94.75 96 GLU A O 1
ATOM 756 N N . SER A 1 97 ? 18.552 0.517 -20.982 1.00 93.94 97 SER A N 1
ATOM 757 C CA . SER A 1 97 ? 18.722 -0.831 -21.516 1.00 93.94 97 SER A CA 1
ATOM 758 C C . SER A 1 97 ? 18.393 -0.915 -23.007 1.00 93.94 97 SER A C 1
ATOM 760 O O . SER A 1 97 ? 17.281 -0.623 -23.451 1.00 93.94 97 SER A O 1
ATOM 762 N N . LEU A 1 98 ? 19.332 -1.448 -23.788 1.00 94.00 98 LEU A N 1
ATOM 763 C CA . LEU A 1 98 ? 19.125 -1.760 -25.200 1.00 94.00 98 LEU A CA 1
ATOM 764 C C . LEU A 1 98 ? 18.713 -3.223 -25.398 1.00 94.00 98 LEU A C 1
ATOM 766 O O . LEU A 1 98 ? 18.987 -4.110 -24.585 1.00 94.00 98 LEU A O 1
ATOM 770 N N . THR A 1 99 ? 18.040 -3.489 -26.513 1.00 92.94 99 THR A N 1
ATOM 771 C CA . THR A 1 99 ? 17.819 -4.850 -27.019 1.00 92.94 99 THR A CA 1
ATOM 772 C C . THR A 1 99 ? 19.148 -5.509 -27.409 1.00 92.94 99 THR A C 1
ATOM 774 O O . THR A 1 99 ? 20.152 -4.830 -27.610 1.00 92.94 99 THR A O 1
ATOM 777 N N . LYS A 1 100 ? 19.156 -6.834 -27.622 1.00 90.06 100 LYS A N 1
ATOM 778 C CA . LYS A 1 100 ? 20.342 -7.550 -28.142 1.00 90.06 100 LYS A CA 1
ATOM 779 C C . LYS A 1 100 ? 20.844 -6.995 -29.486 1.00 90.06 100 LYS A C 1
ATOM 781 O O . LYS A 1 100 ? 22.015 -7.135 -29.803 1.00 90.06 100 LYS A O 1
ATOM 786 N N . ALA A 1 101 ? 19.964 -6.350 -30.255 1.00 93.00 101 ALA A N 1
ATOM 787 C CA . ALA A 1 101 ? 20.288 -5.681 -31.514 1.00 93.00 101 ALA A CA 1
ATOM 788 C C . ALA A 1 101 ? 20.759 -4.219 -31.338 1.00 93.00 101 ALA A C 1
ATOM 790 O O . ALA A 1 101 ? 20.859 -3.495 -32.325 1.00 93.00 101 ALA A O 1
ATOM 791 N N . GLY A 1 102 ? 20.979 -3.751 -30.103 1.00 93.19 102 GLY A N 1
ATOM 792 C CA . GLY A 1 102 ? 21.435 -2.389 -29.803 1.00 93.19 102 GLY A CA 1
ATOM 793 C C . GLY A 1 102 ? 20.375 -1.295 -29.973 1.00 93.19 102 GLY A C 1
ATOM 794 O O . GLY A 1 102 ? 20.706 -0.116 -29.951 1.00 93.19 102 GLY A O 1
ATOM 795 N N . LYS A 1 103 ? 19.097 -1.652 -30.158 1.00 95.06 103 LYS A N 1
ATOM 796 C CA . LYS A 1 103 ? 17.992 -0.687 -30.313 1.00 95.06 103 LYS A CA 1
ATOM 797 C C . LYS A 1 103 ? 17.299 -0.390 -28.979 1.00 95.06 103 LYS A C 1
ATOM 799 O O . LYS A 1 103 ? 17.244 -1.309 -28.153 1.00 95.06 103 LYS A O 1
ATOM 804 N N . PRO A 1 104 ? 16.707 0.808 -28.798 1.00 94.81 104 PRO A N 1
ATOM 805 C CA . PRO A 1 104 ? 15.830 1.098 -27.666 1.00 94.81 104 PRO A CA 1
ATOM 806 C C . PRO A 1 104 ? 14.710 0.064 -27.539 1.00 94.81 104 PRO A C 1
ATOM 808 O O . PRO A 1 104 ? 14.213 -0.463 -28.540 1.00 94.81 104 PRO A O 1
ATOM 811 N N . ARG A 1 105 ? 14.328 -0.247 -26.302 1.00 94.62 105 ARG A N 1
ATOM 812 C CA . ARG A 1 105 ? 13.223 -1.165 -26.018 1.00 94.62 105 ARG A CA 1
ATOM 813 C C . ARG A 1 105 ? 11.879 -0.452 -26.188 1.00 94.62 105 ARG A C 1
ATOM 815 O O . ARG A 1 105 ? 11.795 0.767 -26.079 1.00 94.62 105 ARG A O 1
ATOM 822 N N . ALA A 1 106 ? 10.831 -1.224 -26.473 1.00 94.69 106 ALA A N 1
ATOM 823 C CA . ALA A 1 106 ? 9.473 -0.692 -26.487 1.00 94.69 106 ALA A CA 1
ATOM 824 C C . ALA A 1 106 ? 9.068 -0.243 -25.069 1.00 94.69 106 ALA A C 1
ATOM 826 O O . ALA A 1 106 ? 9.416 -0.965 -24.129 1.00 94.69 106 ALA A O 1
ATOM 827 N N . PRO A 1 107 ? 8.323 0.871 -24.921 1.00 95.00 107 PRO A N 1
ATOM 828 C CA . PRO A 1 107 ? 7.925 1.396 -23.617 1.00 95.00 107 PRO A CA 1
ATOM 829 C C . PRO A 1 107 ? 7.194 0.369 -22.750 1.00 95.00 107 PRO A C 1
ATOM 831 O O . PRO A 1 107 ? 6.442 -0.471 -23.255 1.00 95.00 107 PRO A O 1
ATOM 834 N N . ILE A 1 108 ? 7.367 0.470 -21.432 1.00 96.88 108 ILE A N 1
ATOM 835 C CA . ILE A 1 108 ? 6.615 -0.332 -20.466 1.00 96.88 108 ILE A CA 1
ATOM 836 C C . ILE A 1 108 ? 5.283 0.358 -20.166 1.00 96.88 108 ILE A C 1
ATOM 838 O O . ILE A 1 108 ? 5.218 1.559 -19.919 1.00 96.88 108 ILE A O 1
ATOM 842 N N . THR A 1 109 ? 4.203 -0.420 -20.152 1.00 97.19 109 THR A N 1
ATOM 843 C CA . THR A 1 109 ? 2.922 0.019 -19.595 1.00 97.19 109 THR A CA 1
ATOM 844 C C . THR A 1 109 ? 2.851 -0.406 -18.135 1.00 97.19 109 THR A C 1
ATOM 846 O O . THR A 1 109 ? 2.668 -1.586 -17.836 1.00 97.19 109 THR A O 1
ATOM 849 N N . TRP A 1 110 ? 3.021 0.554 -17.231 1.00 97.50 110 TRP A N 1
ATOM 850 C CA . TRP A 1 110 ? 2.913 0.333 -15.790 1.00 97.50 110 TRP A CA 1
ATOM 851 C C . TRP A 1 110 ? 1.443 0.270 -15.339 1.00 97.50 110 TRP A C 1
ATOM 853 O O . TRP A 1 110 ? 0.590 0.930 -15.941 1.00 97.50 110 TRP A O 1
ATOM 863 N N . PRO A 1 111 ? 1.116 -0.511 -14.290 1.00 97.31 111 PRO A N 1
ATOM 864 C CA . PRO A 1 111 ? -0.232 -0.541 -13.737 1.00 97.31 111 PRO A CA 1
ATOM 865 C C . PRO A 1 111 ? -0.594 0.819 -13.136 1.00 97.31 111 PRO A C 1
ATOM 867 O O . PRO A 1 111 ? 0.244 1.521 -12.569 1.00 97.31 111 PRO A O 1
ATOM 870 N N . ARG A 1 112 ? -1.873 1.183 -13.236 1.00 97.00 112 ARG A N 1
ATOM 871 C CA . ARG A 1 112 ? -2.383 2.421 -12.649 1.00 97.00 112 ARG A CA 1
ATOM 872 C C . ARG A 1 112 ? -2.419 2.294 -11.126 1.00 97.00 112 ARG A C 1
ATOM 874 O O . ARG A 1 112 ? -3.080 1.404 -10.598 1.00 97.00 112 ARG A O 1
ATOM 881 N N . LEU A 1 113 ? -1.758 3.218 -10.437 1.00 97.75 113 LEU A N 1
ATOM 882 C CA . LEU A 1 113 ? -1.920 3.390 -8.994 1.00 97.75 113 LEU A CA 1
ATOM 883 C C . LEU A 1 113 ? -3.246 4.110 -8.701 1.00 97.75 113 LEU A C 1
ATOM 885 O O . LEU A 1 113 ? -3.654 4.964 -9.501 1.00 97.75 113 LEU A O 1
ATOM 889 N N . PRO A 1 114 ? -3.912 3.819 -7.568 1.00 97.31 114 PRO A N 1
ATOM 890 C CA . PRO A 1 114 ? -5.031 4.643 -7.129 1.00 97.31 114 PRO A CA 1
ATOM 891 C C . PRO A 1 114 ? -4.574 6.102 -6.932 1.00 97.31 114 PRO A C 1
ATOM 893 O O . PRO A 1 114 ? -3.381 6.383 -6.758 1.00 97.31 114 PRO A O 1
ATOM 896 N N . ALA A 1 115 ? -5.510 7.052 -6.998 1.00 96.81 115 ALA A N 1
ATOM 897 C CA . ALA A 1 115 ? -5.223 8.445 -6.641 1.00 96.81 115 ALA A CA 1
ATOM 898 C C . ALA A 1 115 ? -4.758 8.533 -5.172 1.00 96.81 115 ALA A C 1
ATOM 900 O O . ALA A 1 115 ? -5.054 7.608 -4.412 1.00 96.81 115 ALA A O 1
ATOM 901 N N . PRO A 1 116 ? -4.030 9.588 -4.759 1.00 97.50 116 PRO A N 1
ATOM 902 C CA . PRO A 1 116 ? -3.738 9.811 -3.344 1.00 97.50 116 PRO A CA 1
ATOM 903 C C . PRO A 1 116 ? -5.006 9.697 -2.491 1.00 97.50 116 PRO A C 1
ATOM 905 O O . PRO A 1 116 ? -6.083 10.109 -2.926 1.00 97.50 116 PRO A O 1
ATOM 908 N N . LEU A 1 117 ? -4.879 9.093 -1.313 1.00 97.00 117 LEU A N 1
ATOM 909 C CA . LEU A 1 117 ? -5.984 8.980 -0.374 1.00 97.00 117 LEU A CA 1
ATOM 910 C C . LEU A 1 117 ? -6.241 10.360 0.236 1.00 97.00 117 LEU A C 1
ATOM 912 O O . LEU A 1 117 ? -5.356 10.921 0.882 1.00 97.00 117 LEU A O 1
ATOM 916 N N . ASP A 1 118 ? -7.440 10.887 0.011 1.00 96.44 118 ASP A N 1
ATOM 917 C CA . ASP A 1 118 ? -7.923 12.136 0.592 1.00 96.44 118 ASP A CA 1
ATOM 918 C C . ASP A 1 118 ? -9.047 11.819 1.582 1.00 96.44 118 ASP A C 1
ATOM 920 O O . ASP A 1 118 ? -10.115 11.344 1.194 1.00 96.44 118 ASP A O 1
ATOM 924 N N . TRP A 1 119 ? -8.802 12.073 2.865 1.00 94.44 119 TRP A N 1
ATOM 925 C CA . TRP A 1 119 ? -9.764 11.814 3.937 1.00 94.44 119 TRP A CA 1
ATOM 926 C C . TRP A 1 119 ? -10.985 12.735 3.876 1.00 94.44 119 TRP A C 1
ATOM 928 O O . TRP A 1 119 ? -12.060 12.347 4.325 1.00 94.44 119 TRP A O 1
ATOM 938 N N . ALA A 1 120 ? -10.860 13.915 3.257 1.00 93.62 120 ALA A N 1
ATOM 939 C CA . ALA A 1 120 ? -11.988 14.816 3.033 1.00 93.62 120 ALA A CA 1
ATOM 940 C C . ALA A 1 120 ? -12.861 14.390 1.838 1.00 93.62 120 ALA A C 1
ATOM 942 O O . ALA A 1 120 ? -13.980 14.881 1.684 1.00 93.62 120 ALA A O 1
ATOM 943 N N . SER A 1 121 ? -12.355 13.495 0.985 1.00 94.56 121 SER A N 1
ATOM 944 C CA . SER A 1 121 ? -13.009 13.058 -0.247 1.00 94.56 121 SER A CA 1
ATOM 945 C C . SER A 1 121 ? -12.667 11.598 -0.547 1.00 94.56 121 SER A C 1
ATOM 947 O O . SER A 1 121 ? -11.942 11.285 -1.498 1.00 94.56 121 SER A O 1
ATOM 949 N N . LEU A 1 122 ? -13.203 10.697 0.275 1.00 94.75 122 LEU A N 1
ATOM 950 C CA . LEU A 1 122 ? -12.918 9.268 0.180 1.00 94.75 122 LEU A CA 1
ATOM 951 C C . LEU A 1 122 ? -13.357 8.668 -1.168 1.00 94.75 122 LEU A C 1
ATOM 953 O O . LEU A 1 122 ? -14.315 9.145 -1.783 1.00 94.75 122 LEU A O 1
ATOM 957 N N . PRO A 1 123 ? -12.693 7.589 -1.628 1.00 92.06 123 PRO A N 1
ATOM 958 C CA . PRO A 1 123 ? -13.148 6.830 -2.787 1.00 92.06 123 PRO A CA 1
ATOM 959 C C . PRO A 1 123 ? -14.585 6.332 -2.610 1.00 92.06 123 PRO A C 1
ATOM 961 O O . PRO A 1 123 ? -15.001 5.997 -1.502 1.00 92.06 123 PRO A O 1
ATOM 964 N N . GLU A 1 124 ? -15.328 6.203 -3.710 1.00 90.88 124 GLU A N 1
ATOM 965 C CA . GLU A 1 124 ? -16.649 5.576 -3.648 1.00 90.88 124 GLU A CA 1
ATOM 966 C C . GLU A 1 124 ? -16.524 4.108 -3.199 1.00 90.88 124 GLU A C 1
ATOM 968 O O . GLU A 1 124 ? -15.692 3.362 -3.740 1.00 90.88 124 GLU A O 1
ATOM 973 N N . PRO A 1 125 ? -17.346 3.658 -2.233 1.00 90.00 125 PRO A N 1
ATOM 974 C CA . PRO A 1 125 ? -17.377 2.257 -1.854 1.00 90.00 125 PRO A CA 1
ATOM 975 C C . PRO A 1 125 ? -17.874 1.396 -3.031 1.00 90.00 125 PRO A C 1
ATOM 977 O O . PRO A 1 125 ? -18.659 1.854 -3.868 1.00 90.00 125 PRO A O 1
ATOM 980 N N . PRO A 1 126 ? -17.464 0.118 -3.112 1.00 89.00 126 PRO A N 1
ATOM 981 C CA . PRO A 1 126 ? -17.999 -0.814 -4.096 1.00 89.00 126 PRO A CA 1
ATOM 982 C C . PRO A 1 126 ? -19.529 -0.904 -4.059 1.00 89.00 126 PRO A C 1
ATOM 984 O O . PRO A 1 126 ? -20.162 -0.804 -3.007 1.00 89.00 126 PRO A O 1
ATOM 987 N N . ARG A 1 127 ? -20.135 -1.184 -5.218 1.00 90.25 127 ARG A N 1
ATOM 988 C CA . ARG A 1 127 ? -21.584 -1.416 -5.310 1.00 90.25 127 ARG A CA 1
ATOM 989 C C . ARG A 1 127 ? -22.014 -2.549 -4.376 1.00 90.25 127 ARG A C 1
ATOM 991 O O . ARG A 1 127 ? -21.392 -3.609 -4.367 1.00 90.25 127 ARG A O 1
ATOM 998 N N . GLY A 1 128 ? -23.118 -2.342 -3.661 1.00 87.69 128 GLY A N 1
ATOM 999 C CA . GLY A 1 128 ? -23.693 -3.332 -2.745 1.00 87.69 128 GLY A CA 1
ATOM 1000 C C . GLY A 1 128 ? -23.137 -3.281 -1.320 1.00 87.69 128 GLY A C 1
ATOM 1001 O O . GLY A 1 128 ? -23.580 -4.061 -0.482 1.00 87.69 128 GLY A O 1
ATOM 1002 N N . VAL A 1 129 ? -22.204 -2.370 -1.028 1.00 87.88 129 VAL A N 1
ATOM 1003 C CA . VAL A 1 129 ? -21.85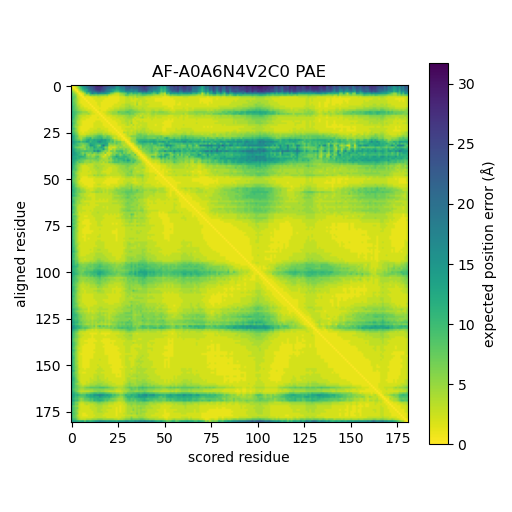4 -2.022 0.353 1.00 87.88 129 VAL A CA 1
ATOM 1004 C C . VAL A 1 129 ? -23.020 -1.258 0.985 1.00 87.88 129 VAL A C 1
ATOM 1006 O O . VAL A 1 129 ? -23.673 -0.464 0.315 1.00 87.88 129 VAL A O 1
ATOM 1009 N N . ALA A 1 130 ? -23.309 -1.540 2.257 1.00 85.06 130 ALA A N 1
ATOM 1010 C CA . ALA A 1 130 ? -24.401 -0.900 2.985 1.00 85.06 130 ALA A CA 1
ATOM 1011 C C . ALA A 1 130 ? -24.175 0.615 3.142 1.00 85.06 130 ALA A C 1
ATOM 1013 O O . ALA A 1 130 ? -23.043 1.047 3.350 1.00 85.06 130 ALA A O 1
ATOM 1014 N N . ASP A 1 131 ? -25.263 1.391 3.162 1.00 85.88 131 ASP A N 1
ATOM 1015 C CA . ASP A 1 131 ? -25.258 2.856 3.349 1.00 85.88 131 ASP A CA 1
ATOM 1016 C C . ASP A 1 131 ? -24.944 3.301 4.800 1.00 85.88 131 ASP A C 1
ATOM 1018 O O . ASP A 1 131 ? -25.243 4.420 5.210 1.00 85.88 131 ASP A O 1
ATOM 1022 N N . ASP A 1 132 ? -24.349 2.423 5.609 1.00 92.06 132 ASP A N 1
ATOM 1023 C CA . ASP A 1 132 ? -23.872 2.734 6.956 1.00 92.06 132 ASP A CA 1
ATOM 1024 C C . ASP A 1 132 ? -22.480 3.389 6.876 1.00 92.06 132 ASP A C 1
ATOM 1026 O O . ASP A 1 132 ? -21.570 2.730 6.371 1.00 92.06 132 ASP A O 1
ATOM 1030 N N . PRO A 1 133 ? -22.268 4.618 7.396 1.00 92.25 133 PRO A N 1
ATOM 1031 C CA . PRO A 1 133 ? -21.008 5.355 7.234 1.00 92.25 133 PRO A CA 1
ATOM 1032 C C . PRO A 1 133 ? -19.762 4.582 7.678 1.00 92.25 133 PRO A C 1
ATOM 1034 O O . PRO A 1 133 ? -18.801 4.472 6.925 1.00 92.25 133 PRO A O 1
ATOM 1037 N N . LEU A 1 134 ? -19.803 3.949 8.860 1.00 93.25 134 LEU A N 1
ATOM 1038 C CA . LEU A 1 134 ? -18.678 3.147 9.353 1.00 93.25 134 LEU A CA 1
ATOM 1039 C C . LEU A 1 134 ? -18.329 2.032 8.361 1.00 93.25 134 LEU A C 1
ATOM 1041 O O . LEU A 1 134 ? -17.156 1.773 8.093 1.00 93.25 134 LEU A O 1
ATOM 1045 N N . THR A 1 135 ? -19.346 1.366 7.817 1.00 92.44 135 THR A N 1
ATOM 1046 C CA . THR A 1 135 ? -19.166 0.283 6.854 1.00 92.44 135 THR A CA 1
ATOM 1047 C C . THR A 1 135 ? -18.641 0.797 5.519 1.00 92.44 135 THR A C 1
ATOM 1049 O O . THR A 1 135 ? -17.616 0.313 5.037 1.00 92.44 135 THR A O 1
ATOM 1052 N N . SER A 1 136 ? -19.321 1.772 4.921 1.00 94.00 136 SER A N 1
ATOM 1053 C CA . SER A 1 136 ? -19.005 2.283 3.589 1.00 94.00 136 SER A CA 1
ATOM 1054 C C . SER A 1 136 ? -17.612 2.902 3.526 1.00 94.00 136 SER A C 1
ATOM 1056 O O . SER A 1 136 ? -16.829 2.556 2.640 1.00 94.00 136 SER A O 1
ATOM 1058 N N . GLU A 1 137 ? -17.251 3.724 4.506 1.00 95.31 137 GLU A N 1
ATOM 1059 C CA . GLU A 1 137 ? -15.959 4.404 4.564 1.00 95.31 137 GLU A CA 1
ATOM 1060 C C . GLU A 1 137 ? -14.809 3.428 4.831 1.00 95.31 137 GLU A C 1
ATOM 1062 O O . GLU A 1 137 ? -13.770 3.480 4.166 1.00 95.31 137 GLU A O 1
ATOM 1067 N N . THR A 1 138 ? -15.002 2.475 5.752 1.00 95.31 138 THR A N 1
ATOM 1068 C CA . THR A 1 138 ? -13.992 1.441 6.027 1.00 95.31 138 THR A CA 1
ATOM 1069 C C . THR A 1 138 ? -13.724 0.606 4.780 1.00 95.31 138 THR A C 1
ATOM 1071 O O . THR A 1 138 ? -12.570 0.378 4.415 1.00 95.31 138 THR A O 1
ATOM 1074 N N . ILE A 1 139 ? -14.778 0.162 4.089 1.00 95.00 139 ILE A N 1
ATOM 1075 C CA . ILE A 1 139 ? -14.616 -0.647 2.880 1.00 95.00 139 ILE A CA 1
ATOM 1076 C C . ILE A 1 139 ? -13.997 0.174 1.745 1.00 95.00 139 ILE A C 1
ATOM 1078 O O . ILE A 1 139 ? -13.138 -0.350 1.038 1.00 95.00 139 ILE A O 1
ATOM 1082 N N . ALA A 1 140 ? -14.357 1.450 1.589 1.00 95.75 140 ALA A N 1
ATOM 1083 C CA . ALA A 1 140 ? -13.748 2.328 0.592 1.00 95.75 140 ALA A CA 1
ATOM 1084 C C . ALA A 1 140 ? -12.221 2.424 0.763 1.00 95.75 140 ALA A C 1
ATOM 1086 O O . ALA A 1 140 ? -11.468 2.179 -0.186 1.00 95.75 140 ALA A O 1
ATOM 1087 N N . VAL A 1 141 ? -11.750 2.695 1.984 1.00 97.06 141 VAL A N 1
ATOM 1088 C CA . VAL A 1 141 ? -10.311 2.793 2.283 1.00 97.06 141 VAL A CA 1
ATOM 1089 C C . VAL A 1 141 ? -9.623 1.429 2.169 1.00 97.06 141 VAL A C 1
ATOM 1091 O O . VAL A 1 141 ? -8.542 1.326 1.588 1.00 97.06 141 VAL A O 1
ATOM 1094 N N . ALA A 1 142 ? -10.250 0.347 2.638 1.00 96.38 142 ALA A N 1
ATOM 1095 C CA . ALA A 1 142 ? -9.699 -1.000 2.485 1.00 96.38 142 ALA A CA 1
ATOM 1096 C C . ALA A 1 142 ? -9.538 -1.393 1.006 1.00 96.38 142 ALA A C 1
ATOM 1098 O O . ALA A 1 142 ? -8.510 -1.950 0.606 1.00 96.38 142 ALA A O 1
ATOM 1099 N N . CYS A 1 143 ? -10.522 -1.063 0.166 1.00 95.69 143 CYS A N 1
ATOM 1100 C CA . CYS A 1 143 ? -10.446 -1.262 -1.276 1.00 95.69 143 CYS A CA 1
ATOM 1101 C C . CYS A 1 143 ? -9.326 -0.433 -1.908 1.00 95.69 143 CYS A C 1
ATOM 1103 O O . CYS A 1 143 ? -8.623 -0.950 -2.776 1.00 95.69 143 CYS A O 1
ATOM 1105 N N . TRP A 1 144 ? -9.110 0.802 -1.454 1.00 97.44 144 TRP A N 1
ATOM 1106 C CA . TRP A 1 144 ? -7.985 1.624 -1.897 1.00 97.44 144 TRP A CA 1
ATOM 1107 C C . TRP A 1 144 ? -6.634 0.951 -1.600 1.00 97.44 144 TRP A C 1
ATOM 1109 O O . TRP A 1 144 ? -5.812 0.795 -2.507 1.00 97.44 144 TRP A O 1
ATOM 1119 N N . VAL A 1 145 ? -6.428 0.444 -0.376 1.00 97.56 145 VAL A N 1
ATOM 1120 C CA . VAL A 1 145 ? -5.193 -0.283 -0.008 1.00 97.56 145 VAL A CA 1
ATOM 1121 C C . VAL A 1 145 ? -5.046 -1.558 -0.842 1.00 97.56 145 VAL A C 1
ATOM 1123 O O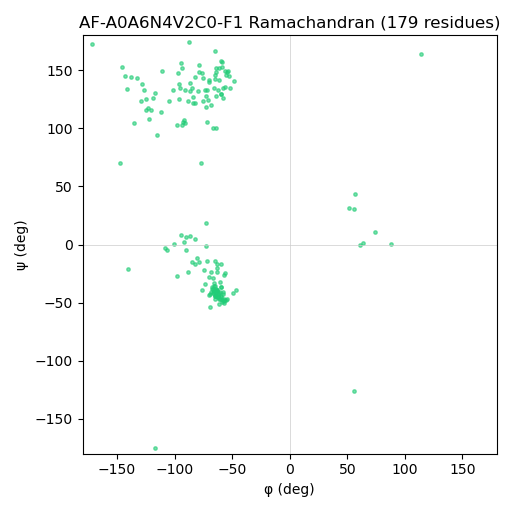 . VAL A 1 145 ? -3.957 -1.873 -1.324 1.00 97.56 145 VAL A O 1
ATOM 1126 N N . SER A 1 146 ? -6.146 -2.277 -1.084 1.00 96.38 146 SER A N 1
ATOM 1127 C CA . SER A 1 146 ? -6.133 -3.479 -1.923 1.00 96.38 146 SER A CA 1
ATOM 1128 C C . SER A 1 146 ? -5.752 -3.170 -3.372 1.00 96.38 146 SER A C 1
ATOM 1130 O O . SER A 1 146 ? -5.053 -3.969 -3.997 1.00 96.38 146 SER A O 1
ATOM 1132 N N . GLN A 1 147 ? -6.201 -2.039 -3.925 1.00 96.62 147 GLN A N 1
ATOM 1133 C CA . GLN A 1 147 ? -5.812 -1.594 -5.266 1.00 96.62 147 GLN A CA 1
ATOM 1134 C C . GLN A 1 147 ? -4.321 -1.256 -5.320 1.00 96.62 147 GLN A C 1
ATOM 1136 O O . GLN A 1 147 ? -3.642 -1.651 -6.268 1.00 96.62 147 GLN A O 1
ATOM 1141 N N . LEU A 1 148 ? -3.794 -0.596 -4.285 1.00 97.62 148 LEU A N 1
ATOM 1142 C CA . LEU A 1 148 ? -2.368 -0.295 -4.179 1.00 97.62 148 LEU A CA 1
ATOM 1143 C C . LEU A 1 148 ? -1.519 -1.579 -4.145 1.00 97.62 148 LEU A C 1
ATOM 1145 O O . LEU A 1 148 ? -0.571 -1.711 -4.919 1.00 97.62 148 LEU A O 1
ATOM 1149 N N . ALA A 1 149 ? -1.908 -2.562 -3.328 1.00 97.25 149 ALA A N 1
ATOM 1150 C CA . ALA A 1 149 ? -1.232 -3.858 -3.235 1.00 97.25 149 ALA A CA 1
ATOM 1151 C C . ALA A 1 149 ? -1.296 -4.668 -4.545 1.00 97.25 149 ALA A C 1
ATOM 1153 O O . ALA A 1 149 ? -0.315 -5.294 -4.959 1.00 97.25 149 ALA A O 1
ATOM 1154 N N . ALA A 1 150 ? -2.440 -4.644 -5.236 1.00 96.19 150 ALA A N 1
ATOM 1155 C CA . ALA A 1 150 ? -2.596 -5.292 -6.537 1.00 96.19 150 ALA A CA 1
ATOM 1156 C C . ALA A 1 150 ? -1.714 -4.639 -7.615 1.00 96.19 150 ALA A C 1
ATOM 1158 O O . ALA A 1 150 ? -1.097 -5.338 -8.428 1.00 96.19 150 ALA A O 1
ATOM 1159 N N . ALA A 1 151 ? -1.606 -3.307 -7.599 1.00 97.44 151 ALA A N 1
ATOM 1160 C CA . ALA A 1 151 ? -0.710 -2.587 -8.491 1.00 97.44 151 ALA A CA 1
ATOM 1161 C C . ALA A 1 151 ? 0.758 -2.924 -8.197 1.00 97.44 151 ALA A C 1
ATOM 1163 O O . ALA A 1 151 ? 1.495 -3.234 -9.131 1.00 97.44 151 ALA A O 1
ATOM 1164 N N . TRP A 1 152 ? 1.165 -2.969 -6.922 1.00 97.81 152 TRP A N 1
ATOM 1165 C CA . TRP A 1 152 ? 2.511 -3.404 -6.533 1.00 97.81 152 TRP A CA 1
ATOM 1166 C C . TRP A 1 152 ? 2.844 -4.811 -7.041 1.00 97.81 152 TRP A C 1
ATOM 1168 O O . TRP A 1 152 ? 3.875 -5.021 -7.676 1.00 97.81 152 TRP A O 1
ATOM 1178 N N . SER A 1 153 ? 1.925 -5.758 -6.861 1.00 96.19 153 SER A N 1
ATOM 1179 C CA . SER A 1 153 ? 2.092 -7.131 -7.359 1.00 96.19 153 SER A CA 1
ATOM 1180 C C . SER A 1 153 ? 2.299 -7.161 -8.878 1.00 96.19 153 SER A C 1
ATOM 1182 O O . SER A 1 153 ? 3.164 -7.870 -9.386 1.00 96.19 153 SER A O 1
ATOM 1184 N N . SER A 1 154 ? 1.549 -6.336 -9.613 1.00 96.75 154 SER A N 1
ATOM 1185 C CA . SER A 1 154 ? 1.676 -6.216 -11.070 1.00 96.75 154 SER A CA 1
ATOM 1186 C C . SER A 1 154 ? 3.013 -5.587 -11.494 1.00 96.75 154 SER A C 1
ATOM 1188 O O . SER A 1 154 ? 3.597 -6.008 -12.492 1.00 96.75 154 SER A O 1
ATOM 1190 N N . ILE A 1 155 ? 3.529 -4.615 -10.732 1.00 97.56 155 ILE A N 1
ATOM 1191 C CA . ILE A 1 155 ? 4.866 -4.026 -10.940 1.00 97.56 155 ILE A CA 1
ATOM 1192 C C . ILE A 1 155 ? 5.944 -5.098 -10.771 1.00 97.56 155 ILE A C 1
ATOM 1194 O O . ILE A 1 155 ? 6.838 -5.198 -11.611 1.00 97.56 155 ILE A O 1
ATOM 1198 N N . GLU A 1 156 ? 5.845 -5.927 -9.731 1.00 97.00 156 GLU A N 1
ATOM 1199 C CA . GLU A 1 156 ? 6.797 -7.013 -9.490 1.00 97.00 156 GLU A CA 1
ATOM 1200 C C . GLU A 1 156 ? 6.751 -8.078 -10.595 1.00 97.00 156 GLU A C 1
ATOM 1202 O O . GLU A 1 156 ? 7.802 -8.493 -11.076 1.00 97.00 156 GLU A O 1
ATOM 1207 N N . VAL A 1 157 ? 5.570 -8.433 -11.116 1.00 96.12 157 VAL A N 1
ATOM 1208 C CA . VAL A 1 157 ? 5.455 -9.304 -12.305 1.00 96.12 157 VAL A CA 1
ATOM 1209 C C . VAL A 1 157 ? 6.157 -8.688 -13.525 1.00 96.12 157 VAL A C 1
ATOM 1211 O O . VAL A 1 157 ? 6.906 -9.365 -14.236 1.00 96.12 157 VAL A O 1
ATOM 1214 N N . ILE A 1 158 ? 5.963 -7.389 -13.777 1.00 96.81 158 ILE A N 1
ATOM 1215 C CA . ILE A 1 158 ? 6.625 -6.678 -14.883 1.00 96.81 158 ILE A CA 1
ATOM 1216 C C . ILE A 1 158 ? 8.146 -6.678 -14.702 1.00 96.81 158 ILE A C 1
ATOM 1218 O O . ILE A 1 158 ? 8.857 -6.941 -15.677 1.00 96.81 158 ILE A O 1
ATOM 1222 N N . ARG A 1 159 ? 8.635 -6.413 -13.484 1.00 96.88 159 ARG A N 1
ATOM 1223 C CA . ARG A 1 159 ? 10.065 -6.427 -13.153 1.00 96.88 159 ARG A CA 1
ATOM 1224 C C . ARG A 1 159 ? 10.667 -7.812 -13.381 1.00 96.88 159 ARG A C 1
ATOM 1226 O O . ARG A 1 159 ? 11.657 -7.927 -14.092 1.00 96.88 159 ARG A O 1
ATOM 1233 N N . LEU A 1 160 ? 10.040 -8.850 -12.834 1.00 96.31 160 LEU A N 1
ATOM 1234 C CA . LEU A 1 160 ? 10.538 -10.227 -12.874 1.00 96.31 160 LEU A CA 1
ATOM 1235 C C . LEU A 1 160 ? 10.477 -10.856 -14.270 1.00 96.31 160 LEU A C 1
ATOM 1237 O O . LEU A 1 160 ? 11.303 -11.696 -14.602 1.00 96.31 160 LEU A O 1
ATOM 1241 N N . SER A 1 161 ? 9.548 -10.425 -15.126 1.00 94.94 161 SER A N 1
ATOM 1242 C CA . SER A 1 161 ? 9.477 -10.883 -16.526 1.00 94.94 161 SER A CA 1
ATOM 1243 C C . SER A 1 161 ? 10.589 -10.329 -17.435 1.00 94.94 161 SER A C 1
ATOM 1245 O O . SER A 1 161 ? 10.607 -10.618 -18.634 1.00 94.94 161 SER A O 1
ATOM 1247 N N . ARG A 1 162 ? 11.487 -9.486 -16.908 1.00 93.81 162 ARG A N 1
ATOM 1248 C CA . ARG A 1 162 ? 12.534 -8.788 -17.664 1.00 93.81 162 ARG A CA 1
ATOM 1249 C C . ARG A 1 162 ? 13.862 -8.866 -16.913 1.00 93.81 162 ARG A C 1
ATOM 1251 O O . ARG A 1 162 ? 14.088 -8.084 -15.997 1.00 93.81 162 ARG A O 1
ATOM 1258 N N . ASP A 1 163 ? 14.781 -9.712 -17.375 1.00 91.44 163 ASP A N 1
ATOM 1259 C CA . ASP A 1 163 ? 16.074 -9.970 -16.711 1.00 91.44 163 ASP A CA 1
ATOM 1260 C C . ASP A 1 163 ? 16.847 -8.688 -16.333 1.00 91.44 163 ASP A C 1
ATOM 1262 O O . ASP A 1 163 ? 17.361 -8.557 -15.228 1.00 91.44 163 ASP A O 1
ATOM 1266 N N . TYR A 1 164 ? 16.862 -7.685 -17.219 1.00 92.56 164 TYR A N 1
ATOM 1267 C CA . TYR A 1 164 ? 17.569 -6.414 -16.994 1.00 92.56 164 TYR A CA 1
ATOM 1268 C C . TYR A 1 164 ? 16.914 -5.494 -15.945 1.00 92.56 164 TYR A C 1
ATOM 1270 O O . TYR A 1 164 ? 17.532 -4.515 -15.530 1.00 92.56 164 TYR A O 1
ATOM 1278 N N . LEU A 1 165 ? 15.662 -5.758 -15.556 1.00 95.00 165 LEU A N 1
ATOM 1279 C CA . LEU A 1 165 ? 14.979 -5.081 -14.447 1.00 95.00 165 LEU A CA 1
ATOM 1280 C C . LEU A 1 165 ? 15.037 -5.891 -13.152 1.00 95.00 165 LEU A C 1
ATOM 1282 O O . LEU A 1 165 ? 14.952 -5.301 -12.075 1.00 95.00 165 LEU A O 1
ATOM 1286 N N . ALA A 1 166 ? 15.143 -7.217 -13.258 1.00 91.00 166 ALA A N 1
ATOM 1287 C CA . ALA A 1 166 ? 15.209 -8.114 -12.113 1.00 91.00 166 ALA A CA 1
ATOM 1288 C C . ALA A 1 166 ? 16.505 -7.937 -11.304 1.00 91.00 166 ALA A C 1
ATOM 1290 O O . ALA A 1 166 ? 16.461 -8.099 -10.091 1.00 91.00 166 ALA A O 1
ATOM 1291 N N . ASP A 1 167 ? 17.603 -7.514 -11.945 1.00 86.25 167 ASP A N 1
ATOM 1292 C CA . ASP A 1 167 ? 18.905 -7.274 -11.294 1.00 86.25 167 ASP A CA 1
ATOM 1293 C C . ASP A 1 167 ? 19.430 -8.512 -10.553 1.00 86.25 167 ASP A C 1
ATOM 1295 O O . ASP A 1 167 ? 19.846 -8.438 -9.401 1.00 86.25 167 ASP A O 1
ATOM 1299 N N . ASP A 1 168 ? 19.300 -9.671 -11.205 1.00 86.00 168 ASP A N 1
ATOM 1300 C CA . ASP A 1 168 ? 19.587 -11.008 -10.668 1.00 86.00 168 ASP A CA 1
ATOM 1301 C C . ASP A 1 168 ? 18.742 -11.427 -9.442 1.00 86.00 168 ASP A C 1
ATOM 1303 O O . ASP A 1 168 ? 18.839 -12.565 -8.981 1.00 86.00 168 ASP A O 1
ATOM 1307 N N . ASP A 1 169 ? 17.836 -10.565 -8.963 1.00 89.75 169 ASP A N 1
ATOM 1308 C CA . ASP A 1 169 ? 16.839 -10.887 -7.945 1.00 89.75 169 ASP A CA 1
ATOM 1309 C C . ASP A 1 169 ? 15.515 -11.314 -8.588 1.00 89.75 169 ASP A C 1
ATOM 1311 O O . ASP A 1 169 ? 14.698 -10.505 -9.046 1.00 89.75 169 ASP A O 1
ATOM 1315 N N . VAL A 1 170 ? 15.292 -12.626 -8.578 1.00 88.38 170 VAL A N 1
ATOM 1316 C CA . VAL A 1 170 ? 14.091 -13.269 -9.121 1.00 88.38 170 VAL A CA 1
ATOM 1317 C C . VAL A 1 170 ? 12.959 -13.421 -8.099 1.00 88.38 170 VAL A C 1
ATOM 1319 O O . VAL A 1 170 ? 11.944 -14.054 -8.396 1.00 88.38 170 VAL A O 1
ATOM 1322 N N . THR A 1 171 ? 13.101 -12.856 -6.898 1.00 92.25 171 THR A N 1
ATOM 1323 C CA . THR A 1 171 ? 12.069 -12.920 -5.858 1.00 92.25 171 THR A CA 1
ATOM 1324 C C . THR A 1 171 ? 11.188 -11.668 -5.866 1.00 92.25 171 THR A C 1
ATOM 1326 O O . THR A 1 171 ? 11.696 -10.560 -6.054 1.00 92.25 171 THR A O 1
ATOM 1329 N N . PRO A 1 172 ? 9.856 -11.791 -5.699 1.00 93.25 172 PRO A N 1
ATOM 1330 C CA . PRO A 1 172 ? 8.991 -10.630 -5.513 1.00 93.25 172 PRO A CA 1
ATOM 1331 C C . PRO A 1 172 ? 9.397 -9.843 -4.266 1.00 93.25 172 PRO A C 1
ATOM 1333 O O . PRO A 1 172 ? 9.522 -10.404 -3.178 1.00 93.25 172 PRO A O 1
ATOM 1336 N N . ARG A 1 173 ? 9.576 -8.530 -4.415 1.00 94.56 173 ARG A N 1
ATOM 1337 C CA . ARG A 1 173 ? 9.939 -7.661 -3.289 1.00 94.56 173 ARG A CA 1
ATOM 1338 C C . ARG A 1 173 ? 8.695 -7.272 -2.486 1.00 94.56 173 ARG A C 1
ATOM 1340 O O . ARG A 1 173 ? 7.647 -7.025 -3.092 1.00 94.56 173 ARG A O 1
ATOM 1347 N N . PRO A 1 174 ? 8.789 -7.149 -1.150 1.00 94.44 174 PRO A N 1
ATOM 1348 C CA . PRO A 1 174 ? 7.681 -6.652 -0.340 1.00 94.44 174 PRO A CA 1
ATOM 1349 C C . PRO A 1 174 ? 7.275 -5.240 -0.780 1.00 94.44 174 PRO A C 1
ATOM 1351 O O . PRO A 1 174 ? 8.098 -4.481 -1.300 1.00 94.44 174 PRO A O 1
ATOM 1354 N N . MET A 1 175 ? 6.005 -4.884 -0.565 1.00 95.75 175 MET A N 1
ATOM 1355 C CA . MET A 1 175 ? 5.522 -3.528 -0.839 1.00 95.75 175 MET A CA 1
ATOM 1356 C C . MET A 1 175 ? 6.349 -2.515 -0.027 1.00 95.75 175 MET A C 1
ATOM 1358 O O . MET A 1 175 ? 6.579 -2.762 1.159 1.00 95.75 175 MET A O 1
ATOM 1362 N N . PRO A 1 176 ? 6.810 -1.394 -0.620 1.00 96.81 176 PRO A N 1
ATOM 1363 C CA . PRO A 1 176 ? 7.689 -0.442 0.057 1.00 96.81 176 PRO A CA 1
ATOM 1364 C C . PRO A 1 176 ? 6.896 0.435 1.039 1.00 96.81 176 PRO A C 1
ATOM 1366 O O . PRO A 1 176 ? 6.671 1.619 0.798 1.00 96.81 176 PRO A O 1
ATOM 1369 N N . VAL A 1 177 ? 6.435 -0.172 2.135 1.00 96.81 177 VAL A N 1
ATOM 1370 C CA . VAL A 1 177 ? 5.653 0.486 3.186 1.00 96.81 177 VAL A CA 1
ATOM 1371 C C . VAL A 1 177 ? 6.488 1.561 3.873 1.00 96.81 177 VAL A C 1
ATOM 1373 O O . VAL A 1 177 ? 7.591 1.300 4.355 1.00 96.81 177 VAL A O 1
ATOM 1376 N N . VAL A 1 178 ? 5.926 2.764 3.945 1.00 97.44 178 VAL A N 1
ATOM 1377 C CA . VAL A 1 178 ? 6.458 3.885 4.720 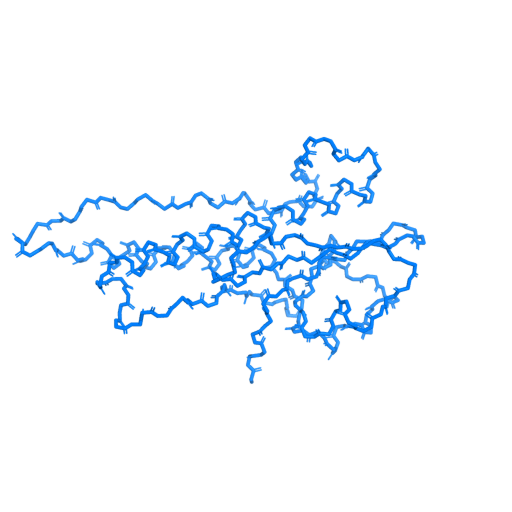1.00 97.44 178 VAL A CA 1
ATOM 1378 C C . VAL A 1 178 ? 5.657 3.994 6.011 1.00 97.44 178 VAL A C 1
ATOM 1380 O O . VAL A 1 178 ? 4.427 3.932 5.996 1.00 97.44 178 VAL A O 1
ATOM 1383 N N . LEU A 1 179 ? 6.361 4.126 7.134 1.00 95.62 179 LEU A N 1
ATOM 1384 C CA . LEU A 1 179 ? 5.752 4.297 8.448 1.00 95.62 179 LEU A CA 1
ATOM 1385 C C . LEU A 1 179 ? 5.702 5.777 8.821 1.00 95.62 179 LEU A C 1
ATOM 1387 O O . LEU A 1 179 ? 6.599 6.539 8.460 1.00 95.62 179 LEU A O 1
ATOM 1391 N N . ARG A 1 180 ? 4.673 6.165 9.572 1.00 89.94 180 ARG A N 1
ATOM 1392 C CA . ARG A 1 180 ? 4.612 7.480 10.210 1.00 89.94 180 ARG A CA 1
ATOM 1393 C C . ARG A 1 180 ? 5.642 7.562 11.338 1.00 89.94 180 ARG A C 1
ATOM 1395 O O . ARG A 1 180 ? 5.852 6.578 12.051 1.00 89.94 180 ARG A O 1
ATOM 1402 N N . ASN A 1 181 ? 6.270 8.730 11.463 1.00 71.00 181 ASN A N 1
ATOM 1403 C CA . ASN A 1 181 ? 7.183 9.065 12.561 1.00 71.00 181 ASN A CA 1
ATOM 1404 C C . ASN A 1 181 ? 6.425 9.396 13.846 1.00 71.00 181 ASN A C 1
ATOM 1406 O O . ASN A 1 181 ? 5.315 9.965 13.736 1.00 71.00 181 ASN A O 1
#

Mean predicted aligned error: 4.6 Å

pLDDT: mean 91.54, std 9.19, range [31.36, 98.62]

Foldseek 3Di:
DQLPQQWEWEWEDDPQWIWTWIAGLFLPDPDHRTDTDTDNDDDLVRAAQHAYAYQVNDDPPVCPVSAVRHSFHFDQQVLLVVVVVLVVVLQVLQQVDADPVRHRDDHDDADDQDDGADSVDFAFADPPFDPDCRRGRSRRVSVNVNSRSNSLSRVQVVQLVDPSSCVPPNDRDGRSTDHDD

Organism: NCBI:txid67081